Protein AF-A0A165JKE5-F1 (afdb_monomer_lite)

Radius of gyration: 32.52 Å; chains: 1; bounding box: 84×107×62 Å

Sequence (233 aa):
MGHSPTSSASNPGAAAPYAAYNPHSRPSSHRPTKPIAVLPPLVLTPEQELAALVAHLASVLDTNSLPAEIDPTVPIDPDYLLGFDTRGPDRETVDAKLTDMVTETWISNPVVVFTKEGPRSREVVSILSTYGLTPAPLEIPLDDTRPDARLLRKALARLTASSTPTSGSAEEVSLPLLLLAGQPIHRTVSHLHQNGELRGDEETRQRGGHAVSASVPQAARSLRGPAADEGVC

Foldseek 3Di:
DDDDDDDDDDDDDDDDDDDDDDPPPPPPPPPPPDPQPFDPFDDDDLLLLLLLQLLQCVVDVPPRADPPPADLVDRGRCVSRDPDDRRDSDNVVNVVVSVVSLVVSCVQAQKEKEAEPDPLRVVLLVLQVVVVDVVRHHYRYLYPVRPRSLSVQQNCLVSQVVPEPDDPDSRGDDPGWMHGSSHTDHDRSVVCVVVVVVVVVVVVVVVPPDDDDDDDDDDDDDDDDDDDDDDDD

Structure (mmCIF, N/CA/C/O backbone):
data_AF-A0A165JKE5-F1
#
_entry.id   AF-A0A165JKE5-F1
#
loop_
_atom_site.group_PDB
_atom_site.id
_atom_site.type_symbol
_atom_site.label_atom_id
_atom_site.label_alt_id
_atom_site.label_comp_id
_atom_site.label_asym_id
_atom_site.label_entity_id
_atom_site.label_seq_id
_atom_site.pdbx_PDB_ins_code
_atom_site.Cartn_x
_atom_site.Cartn_y
_atom_site.Cartn_z
_atom_site.occupancy
_atom_site.B_iso_or_equiv
_atom_site.auth_seq_id
_atom_site.auth_comp_id
_atom_site.auth_asym_id
_atom_site.auth_atom_id
_atom_site.pdbx_PDB_model_num
ATOM 1 N N . MET A 1 1 ? 38.580 -49.195 24.046 1.00 49.34 1 MET A N 1
ATOM 2 C CA . MET A 1 1 ? 39.595 -50.186 23.629 1.00 49.34 1 MET A CA 1
ATOM 3 C C . MET A 1 1 ? 39.055 -50.903 22.406 1.00 49.34 1 MET A C 1
ATOM 5 O O . MET A 1 1 ? 37.984 -51.482 22.501 1.00 49.34 1 MET A O 1
ATOM 9 N N . GLY A 1 2 ? 39.726 -50.787 21.265 1.00 45.91 2 GLY A N 1
ATOM 10 C CA . GLY A 1 2 ? 39.324 -51.409 20.002 1.00 45.91 2 GLY A CA 1
ATOM 11 C C . GLY A 1 2 ? 40.232 -50.891 18.891 1.00 45.91 2 GLY A C 1
ATOM 12 O O . GLY A 1 2 ? 40.366 -49.685 18.737 1.00 45.91 2 GLY A O 1
ATOM 13 N N . HIS A 1 3 ? 40.945 -51.797 18.239 1.00 46.34 3 HIS A N 1
ATOM 14 C CA . HIS A 1 3 ? 42.210 -51.575 17.542 1.00 46.34 3 HIS A CA 1
ATOM 15 C C . HIS A 1 3 ? 42.045 -51.096 16.085 1.00 46.34 3 HIS A C 1
ATOM 17 O O . HIS A 1 3 ? 41.084 -51.470 15.419 1.00 46.34 3 HIS A O 1
ATOM 23 N N . SER A 1 4 ? 43.027 -50.339 15.578 1.00 51.94 4 SER A N 1
ATOM 24 C CA . SER A 1 4 ? 43.325 -50.184 14.137 1.00 51.94 4 SER A CA 1
ATOM 25 C C . SER A 1 4 ? 43.811 -51.525 13.536 1.00 51.94 4 SER A C 1
ATOM 27 O O . SER A 1 4 ? 44.265 -52.377 14.306 1.00 51.94 4 SER A O 1
ATOM 29 N N . PRO A 1 5 ? 43.797 -51.733 12.198 1.00 60.38 5 PRO A N 1
ATOM 30 C CA . PRO A 1 5 ? 44.924 -51.264 11.382 1.00 60.38 5 PRO A CA 1
ATOM 31 C C . PRO A 1 5 ? 44.614 -50.851 9.923 1.00 60.38 5 PRO A C 1
ATOM 33 O O . PRO A 1 5 ? 43.538 -51.029 9.366 1.00 60.38 5 PRO A O 1
ATOM 36 N N . THR A 1 6 ? 45.668 -50.274 9.355 1.00 59.19 6 THR A N 1
ATOM 37 C CA . THR A 1 6 ? 45.981 -49.781 8.009 1.00 59.19 6 THR A CA 1
ATOM 38 C C . THR A 1 6 ? 45.634 -50.684 6.821 1.00 59.19 6 THR A C 1
ATOM 40 O O . THR A 1 6 ? 45.766 -51.903 6.909 1.00 59.19 6 THR A O 1
ATOM 43 N N . SER A 1 7 ? 45.420 -50.079 5.646 1.00 53.66 7 SER A N 1
ATOM 44 C CA . SER A 1 7 ? 45.879 -50.651 4.368 1.00 53.66 7 SER A CA 1
ATOM 45 C C . SER A 1 7 ? 46.186 -49.562 3.338 1.00 53.66 7 SER A C 1
ATOM 47 O O . SER A 1 7 ? 45.297 -48.908 2.800 1.00 53.66 7 SER A O 1
ATOM 49 N N . SER A 1 8 ? 47.484 -49.394 3.093 1.00 50.16 8 SER A N 1
ATOM 50 C CA . SER A 1 8 ? 48.071 -48.760 1.916 1.00 50.16 8 SER A CA 1
ATOM 51 C C . SER A 1 8 ? 47.923 -49.683 0.707 1.00 50.16 8 SER A C 1
ATOM 53 O O . SER A 1 8 ? 48.225 -50.869 0.812 1.00 50.16 8 SER A O 1
ATOM 55 N N . ALA A 1 9 ? 47.566 -49.139 -0.454 1.00 51.38 9 ALA A N 1
ATOM 56 C CA . ALA A 1 9 ? 47.812 -49.792 -1.737 1.00 51.38 9 ALA A CA 1
ATOM 57 C C . ALA A 1 9 ? 48.208 -48.740 -2.779 1.00 51.38 9 ALA A C 1
ATOM 59 O O . ALA A 1 9 ? 47.388 -48.079 -3.408 1.00 51.38 9 ALA A O 1
ATOM 60 N N . SER A 1 10 ? 49.519 -48.581 -2.897 1.00 46.47 10 SER A N 1
ATOM 61 C CA . SER A 1 10 ? 50.248 -48.011 -4.021 1.00 46.47 10 SER A CA 1
ATOM 62 C C . SER A 1 10 ? 50.024 -48.840 -5.287 1.00 46.47 10 SER A C 1
ATOM 64 O O . SER A 1 10 ? 50.218 -50.054 -5.249 1.00 46.47 10 SER A O 1
ATOM 66 N N . ASN A 1 11 ? 49.713 -48.192 -6.411 1.00 59.03 11 ASN A N 1
ATOM 67 C CA . ASN A 1 11 ? 49.754 -48.822 -7.729 1.00 59.03 11 ASN A CA 1
ATOM 68 C C . ASN A 1 11 ? 50.662 -47.994 -8.658 1.00 59.03 11 ASN A C 1
ATOM 70 O O . ASN A 1 11 ? 50.317 -46.847 -8.956 1.00 59.03 11 ASN A O 1
ATOM 74 N N . PRO A 1 12 ? 51.832 -48.508 -9.079 1.00 56.69 12 PRO A N 1
ATOM 75 C CA . PRO A 1 12 ? 52.680 -47.855 -10.061 1.00 56.69 12 PRO A CA 1
ATOM 76 C C . PRO A 1 12 ? 52.476 -48.448 -11.462 1.00 56.69 12 PRO A C 1
ATOM 78 O O . PRO A 1 12 ? 52.399 -49.659 -11.638 1.00 56.69 12 PRO A O 1
ATOM 81 N N . GLY A 1 13 ? 52.524 -47.571 -12.464 1.00 45.84 13 GLY A N 1
ATOM 82 C CA . GLY A 1 13 ? 53.098 -47.896 -13.769 1.00 45.84 13 GLY A CA 1
ATOM 83 C C . GLY A 1 13 ? 52.165 -48.495 -14.819 1.00 45.84 13 GLY A C 1
ATOM 84 O O . GLY A 1 13 ? 52.005 -49.705 -14.908 1.00 45.84 13 GLY A O 1
ATOM 85 N N . ALA A 1 14 ? 51.719 -47.648 -15.745 1.00 47.41 14 ALA A N 1
ATOM 86 C CA . ALA A 1 14 ? 51.674 -48.015 -17.158 1.00 47.41 14 ALA A CA 1
ATOM 87 C C . ALA A 1 14 ? 51.811 -46.748 -18.008 1.00 47.41 14 ALA A C 1
ATOM 89 O O . ALA A 1 14 ? 50.872 -45.975 -18.183 1.00 47.41 14 ALA A O 1
ATOM 90 N N . ALA A 1 15 ? 53.028 -46.533 -18.498 1.00 52.84 15 ALA A N 1
ATOM 91 C CA . ALA A 1 15 ? 53.310 -45.621 -19.587 1.00 52.84 15 ALA A CA 1
ATOM 92 C C . ALA A 1 15 ? 52.729 -46.194 -20.887 1.00 52.84 15 ALA A C 1
ATOM 94 O O . ALA A 1 15 ? 52.945 -47.365 -21.198 1.00 52.84 15 ALA A O 1
ATOM 95 N N . ALA A 1 16 ? 52.058 -45.353 -21.669 1.00 54.38 16 ALA A N 1
ATOM 96 C CA . ALA A 1 16 ? 51.887 -45.561 -23.098 1.00 54.38 16 ALA A CA 1
ATOM 97 C C . ALA A 1 16 ? 51.854 -44.205 -23.829 1.00 54.38 16 ALA A C 1
ATOM 99 O O . ALA A 1 16 ? 51.453 -43.201 -23.237 1.00 54.38 16 ALA A O 1
ATOM 100 N N . PRO A 1 17 ? 52.350 -44.159 -25.077 1.00 55.69 17 PRO A N 1
ATOM 101 C CA . PRO A 1 17 ? 53.043 -43.003 -25.636 1.00 55.69 17 PRO A CA 1
ATOM 102 C C . PRO A 1 17 ? 52.180 -42.202 -26.624 1.00 55.69 17 PRO A C 1
ATOM 104 O O . PRO A 1 17 ? 51.236 -42.726 -27.201 1.00 55.69 17 PRO A O 1
ATOM 107 N N . TYR A 1 18 ? 52.590 -40.954 -26.873 1.00 53.41 18 TYR A N 1
ATOM 108 C CA . TYR A 1 18 ? 52.321 -40.157 -28.080 1.00 53.41 18 TYR A CA 1
ATOM 109 C C . TYR A 1 18 ? 50.879 -40.153 -28.630 1.00 53.41 18 TYR A C 1
ATOM 111 O O . TYR A 1 18 ? 50.556 -40.852 -29.586 1.00 53.41 18 TYR A O 1
ATOM 119 N N . ALA A 1 19 ? 50.063 -39.216 -28.139 1.00 51.22 19 ALA A N 1
ATOM 120 C CA . ALA A 1 19 ? 48.925 -38.687 -28.889 1.00 51.22 19 ALA A CA 1
ATOM 121 C C . ALA A 1 19 ? 49.210 -37.229 -29.282 1.00 51.22 19 ALA A C 1
ATOM 123 O O . ALA A 1 19 ? 49.129 -36.314 -28.468 1.00 51.22 19 ALA A O 1
ATOM 124 N N . ALA A 1 20 ? 49.635 -37.089 -30.537 1.00 54.50 20 ALA A N 1
ATOM 125 C CA . ALA A 1 20 ? 49.511 -35.943 -31.431 1.00 54.50 20 ALA A CA 1
ATOM 126 C C . ALA A 1 20 ? 49.321 -34.551 -30.797 1.00 54.50 20 ALA A C 1
ATOM 128 O O . ALA A 1 20 ? 48.230 -34.149 -30.395 1.00 54.50 20 ALA A O 1
ATOM 129 N N . TYR A 1 21 ? 50.392 -33.761 -30.870 1.00 54.62 21 TYR A N 1
ATOM 130 C CA . TYR A 1 21 ? 50.311 -32.307 -30.937 1.00 54.62 21 TYR A CA 1
ATOM 131 C C . TYR A 1 21 ? 49.330 -31.941 -32.062 1.00 54.62 21 TYR A C 1
ATOM 133 O O . TYR A 1 21 ? 49.563 -32.300 -33.215 1.00 54.62 21 TYR A O 1
ATOM 141 N N . ASN A 1 22 ? 48.217 -31.292 -31.723 1.00 59.16 22 ASN A N 1
ATOM 142 C CA . ASN A 1 22 ? 47.190 -30.875 -32.673 1.00 59.16 22 ASN A CA 1
ATOM 143 C C . ASN A 1 22 ? 47.387 -29.364 -32.935 1.00 59.16 22 ASN A C 1
ATOM 145 O O . ASN A 1 22 ? 46.874 -28.552 -32.165 1.00 59.16 22 ASN A O 1
ATOM 149 N N . PRO A 1 23 ? 48.152 -28.931 -33.961 1.00 56.22 23 PRO A N 1
ATOM 150 C CA . PRO A 1 23 ? 48.500 -27.520 -34.184 1.00 56.22 23 PRO A CA 1
ATOM 151 C C . PRO A 1 23 ? 47.364 -26.720 -34.849 1.00 56.22 23 PRO A C 1
ATOM 153 O O . PRO A 1 23 ? 47.595 -25.773 -35.600 1.00 56.22 23 PRO A O 1
ATOM 156 N N . HIS A 1 24 ? 46.113 -27.087 -34.584 1.00 53.84 24 HIS A N 1
ATOM 157 C CA . HIS A 1 24 ? 44.927 -26.424 -35.119 1.00 53.84 24 HIS A CA 1
ATOM 158 C C . HIS A 1 24 ? 44.057 -25.850 -34.000 1.00 53.84 24 HIS A C 1
ATOM 160 O O . HIS A 1 24 ? 42.832 -25.956 -34.027 1.00 53.84 24 HIS A O 1
ATOM 166 N N . SER A 1 25 ? 44.686 -25.172 -33.038 1.00 53.44 25 SER A N 1
ATOM 167 C CA . SER A 1 25 ? 44.013 -24.135 -32.256 1.00 53.44 25 SER A CA 1
ATOM 168 C C . SER A 1 25 ? 43.707 -22.975 -33.198 1.00 53.44 25 SER A C 1
ATOM 170 O O . SER A 1 25 ? 44.482 -22.029 -33.328 1.00 53.44 25 SER A O 1
ATOM 172 N N . ARG A 1 26 ? 42.592 -23.086 -33.929 1.00 59.94 26 ARG A N 1
ATOM 173 C CA . ARG A 1 26 ? 42.026 -21.959 -34.669 1.00 59.94 26 ARG A CA 1
ATOM 174 C C . ARG A 1 26 ? 41.852 -20.814 -33.667 1.00 59.94 26 ARG A C 1
ATOM 176 O O . ARG A 1 26 ? 41.258 -21.059 -32.613 1.00 59.94 26 ARG A O 1
ATOM 183 N N . PRO A 1 27 ? 42.359 -19.601 -33.947 1.00 57.94 27 PRO A N 1
ATOM 184 C CA . PRO A 1 27 ? 42.084 -18.461 -33.093 1.00 57.94 27 PRO A CA 1
ATOM 185 C C . PRO A 1 27 ? 40.568 -18.339 -33.007 1.00 57.94 27 PRO A C 1
ATOM 187 O O . PRO A 1 27 ? 39.891 -18.229 -34.030 1.00 57.94 27 PRO A O 1
ATOM 190 N N . SER A 1 28 ? 40.048 -18.466 -31.788 1.00 60.56 28 SER A N 1
ATOM 191 C CA . SER A 1 28 ? 38.652 -18.211 -31.479 1.00 60.56 28 SER A CA 1
ATOM 192 C C . SER A 1 28 ? 38.337 -16.829 -32.035 1.00 60.56 28 SER A C 1
ATOM 194 O O . SER A 1 28 ? 38.803 -15.820 -31.506 1.00 60.56 28 SER A O 1
ATOM 196 N N . SER A 1 29 ? 37.637 -16.777 -33.172 1.00 62.84 29 SER A N 1
ATOM 197 C CA . SER A 1 29 ? 37.045 -15.542 -33.650 1.00 62.84 29 SER A CA 1
ATOM 198 C C . SER A 1 29 ? 36.115 -15.099 -32.539 1.00 62.84 29 SER A C 1
ATOM 200 O O . SER A 1 29 ? 35.036 -15.666 -32.371 1.00 62.84 29 SER A O 1
ATOM 202 N N . HIS A 1 30 ? 36.571 -14.122 -31.755 1.00 60.00 30 HIS A N 1
ATOM 203 C CA . HIS A 1 30 ? 35.746 -13.350 -30.851 1.00 60.00 30 HIS A CA 1
ATOM 204 C C . HIS A 1 30 ? 34.596 -12.806 -31.687 1.00 60.00 30 HIS A C 1
ATOM 206 O O . HIS A 1 30 ? 34.723 -11.794 -32.375 1.00 60.00 30 HIS A O 1
ATOM 212 N N . ARG A 1 31 ? 33.484 -13.546 -31.696 1.00 61.62 31 ARG A N 1
ATOM 213 C CA . ARG A 1 31 ? 32.216 -13.068 -32.215 1.00 61.62 31 ARG A CA 1
ATOM 214 C C . ARG A 1 31 ? 31.974 -11.776 -31.444 1.00 61.62 31 ARG A C 1
ATOM 216 O O . ARG A 1 31 ? 31.919 -11.861 -30.217 1.00 61.62 31 ARG A O 1
ATOM 223 N N . PRO A 1 32 ? 31.897 -10.608 -32.104 1.00 62.91 32 PRO A N 1
ATOM 224 C CA . PRO A 1 32 ? 31.583 -9.378 -31.404 1.00 62.91 32 PRO A CA 1
ATOM 225 C C . PRO A 1 32 ? 30.246 -9.615 -30.711 1.00 62.91 32 PRO A C 1
ATOM 227 O O . PRO A 1 32 ? 29.211 -9.780 -31.363 1.00 62.91 32 PRO A O 1
ATOM 230 N N . THR A 1 33 ? 30.291 -9.762 -29.387 1.00 62.78 33 THR A N 1
ATOM 231 C CA . THR A 1 33 ? 29.106 -9.819 -28.546 1.00 62.78 33 THR A CA 1
ATOM 232 C C . THR A 1 33 ? 28.431 -8.485 -28.760 1.00 62.78 33 THR A C 1
ATOM 234 O O . THR A 1 33 ? 28.950 -7.449 -28.345 1.00 62.78 33 THR A O 1
ATOM 237 N N . LYS A 1 34 ? 27.338 -8.514 -29.525 1.00 67.38 34 LYS A N 1
ATOM 238 C CA . LYS A 1 34 ? 26.510 -7.348 -29.800 1.00 67.38 34 LYS A CA 1
ATOM 239 C C . LYS A 1 34 ? 26.247 -6.685 -28.442 1.00 67.38 34 LYS A C 1
ATOM 241 O O . LYS A 1 34 ? 25.790 -7.402 -27.549 1.00 67.38 34 LYS A O 1
ATOM 246 N N . PRO A 1 35 ? 26.612 -5.406 -28.245 1.00 61.19 35 PRO A N 1
ATOM 247 C CA . PRO A 1 35 ? 26.399 -4.752 -26.964 1.00 61.19 35 PRO A CA 1
ATOM 248 C C . PRO A 1 35 ? 24.915 -4.878 -26.637 1.00 61.19 35 PRO A C 1
ATOM 250 O O . PRO A 1 35 ? 24.066 -4.491 -27.443 1.00 61.19 35 PRO A O 1
ATOM 253 N N . ILE A 1 36 ? 24.618 -5.528 -25.511 1.00 66.69 36 ILE A N 1
ATOM 254 C CA . ILE A 1 36 ? 23.257 -5.638 -25.001 1.00 66.69 36 ILE A CA 1
ATOM 255 C C . ILE A 1 36 ? 22.820 -4.198 -24.761 1.00 66.69 36 ILE A C 1
ATOM 257 O O . ILE A 1 36 ? 23.451 -3.485 -23.981 1.00 66.69 36 ILE A O 1
ATOM 261 N N . ALA A 1 37 ? 21.814 -3.746 -25.507 1.00 65.56 37 ALA A N 1
ATOM 262 C CA . ALA A 1 37 ? 21.235 -2.434 -25.293 1.00 65.56 37 ALA A CA 1
ATOM 263 C C . ALA A 1 37 ? 20.623 -2.447 -23.891 1.00 65.56 37 ALA A C 1
ATOM 265 O O . ALA A 1 37 ? 19.644 -3.148 -23.646 1.00 65.56 37 ALA A O 1
ATOM 266 N N . VAL A 1 38 ? 21.263 -1.747 -22.959 1.00 68.88 38 VAL A N 1
ATOM 267 C CA . VAL A 1 38 ? 20.760 -1.604 -21.596 1.00 68.88 38 VAL A CA 1
ATOM 268 C C . VAL A 1 38 ? 19.581 -0.645 -21.674 1.00 68.88 38 VAL A C 1
ATOM 270 O O . VAL A 1 38 ? 19.747 0.507 -22.080 1.00 68.88 38 VAL A O 1
ATOM 273 N N . LEU A 1 39 ? 18.383 -1.139 -21.367 1.00 73.88 39 LEU A N 1
ATOM 274 C CA . LEU A 1 39 ? 17.195 -0.298 -21.305 1.00 73.88 39 LEU A CA 1
ATOM 275 C C . LEU A 1 39 ? 17.327 0.716 -20.158 1.00 73.88 39 LEU A C 1
ATOM 277 O O . LEU A 1 39 ? 17.995 0.429 -19.159 1.00 73.88 39 LEU A O 1
ATOM 281 N N . PRO A 1 40 ? 16.698 1.897 -20.282 1.00 81.12 40 PRO A N 1
ATOM 282 C CA . PRO A 1 40 ? 16.591 2.830 -19.172 1.00 81.12 40 PRO A CA 1
ATOM 283 C C . PRO A 1 40 ? 15.960 2.158 -17.940 1.00 81.12 40 PRO A C 1
ATOM 285 O O . PRO A 1 40 ? 15.069 1.318 -18.107 1.00 81.12 40 PRO A O 1
ATOM 288 N N . PRO A 1 41 ? 16.373 2.537 -16.717 1.00 84.62 41 PRO A N 1
ATOM 289 C CA . PRO A 1 41 ? 15.748 2.049 -15.494 1.00 84.62 41 PRO A CA 1
ATOM 290 C C . PRO A 1 41 ? 14.237 2.300 -15.484 1.00 84.62 41 PRO A C 1
ATOM 292 O O . PRO A 1 41 ? 13.766 3.345 -15.941 1.00 84.62 41 PRO A O 1
ATOM 295 N N . LEU A 1 42 ? 13.476 1.346 -14.944 1.00 89.88 42 LEU A N 1
ATOM 296 C CA . LEU A 1 42 ? 12.048 1.520 -14.705 1.00 89.88 42 LEU A CA 1
ATOM 297 C C . LEU A 1 42 ? 11.838 2.614 -13.650 1.00 89.88 42 LEU A C 1
ATOM 299 O O . LEU A 1 42 ? 12.420 2.565 -12.574 1.00 89.88 42 LEU A O 1
ATOM 303 N N . VAL A 1 43 ? 10.988 3.590 -13.962 1.00 91.50 43 VAL A N 1
ATOM 304 C CA . VAL A 1 43 ? 10.560 4.631 -13.022 1.00 91.50 43 VAL A CA 1
ATOM 305 C C . VAL A 1 43 ? 9.068 4.451 -12.784 1.00 91.50 43 VAL A C 1
ATOM 307 O O . VAL A 1 43 ? 8.290 4.498 -13.736 1.00 91.50 43 VAL A O 1
ATOM 310 N N . LEU A 1 44 ? 8.681 4.219 -11.531 1.00 94.12 44 LEU A N 1
ATOM 311 C CA . LEU A 1 44 ? 7.280 4.073 -11.140 1.00 94.12 44 LEU A CA 1
ATOM 312 C C . LEU A 1 44 ? 6.651 5.446 -10.910 1.00 94.12 44 LEU A C 1
ATOM 314 O O . LEU A 1 44 ? 7.275 6.346 -10.344 1.00 94.12 44 LEU A O 1
ATOM 318 N N . THR A 1 45 ? 5.394 5.602 -11.320 1.00 94.75 45 THR A N 1
ATOM 319 C CA . THR A 1 45 ? 4.569 6.719 -10.844 1.00 94.75 45 THR A CA 1
ATOM 320 C C . THR A 1 45 ? 4.221 6.516 -9.362 1.00 94.75 45 THR A C 1
ATOM 322 O O . THR A 1 45 ? 4.237 5.378 -8.894 1.00 94.75 45 THR A O 1
ATOM 325 N N . PRO A 1 46 ? 3.847 7.567 -8.605 1.00 94.75 46 PRO A N 1
ATOM 326 C CA . PRO A 1 46 ? 3.441 7.405 -7.205 1.00 94.75 46 PRO A CA 1
ATOM 327 C C . PRO A 1 46 ? 2.302 6.392 -7.011 1.00 94.75 46 PRO A C 1
ATOM 329 O O . PRO A 1 46 ? 2.301 5.622 -6.059 1.00 94.75 46 PRO A O 1
ATOM 332 N N . GLU A 1 47 ? 1.351 6.342 -7.942 1.00 94.62 47 GLU A N 1
ATOM 333 C CA . GLU A 1 47 ? 0.238 5.387 -7.906 1.00 94.62 47 GLU A CA 1
ATOM 334 C C . GLU A 1 47 ? 0.713 3.944 -8.125 1.00 94.62 47 GLU A C 1
ATOM 336 O O . GLU A 1 47 ? 0.301 3.034 -7.405 1.00 94.62 47 GLU A O 1
ATOM 341 N N . GLN A 1 48 ? 1.615 3.737 -9.092 1.00 96.38 48 GLN A N 1
ATOM 342 C CA . GLN A 1 48 ? 2.222 2.431 -9.361 1.00 96.38 48 GLN A CA 1
ATOM 343 C C . GLN A 1 48 ? 3.100 1.974 -8.197 1.00 96.38 48 GLN A C 1
ATOM 345 O O . GLN A 1 48 ? 3.056 0.808 -7.817 1.00 96.38 48 GLN A O 1
ATOM 350 N N . GLU A 1 49 ? 3.875 2.890 -7.621 1.00 96.50 49 GLU A N 1
ATOM 351 C CA . GLU A 1 49 ? 4.719 2.632 -6.461 1.00 96.50 49 GLU A CA 1
ATOM 352 C C . GLU A 1 49 ? 3.875 2.271 -5.233 1.00 96.50 49 GLU A C 1
ATOM 354 O O . GLU A 1 49 ? 4.186 1.302 -4.547 1.00 96.50 49 GLU A O 1
ATOM 359 N N . LEU A 1 50 ? 2.767 2.980 -4.988 1.00 97.00 50 LEU A N 1
ATOM 360 C CA . LEU A 1 50 ? 1.842 2.671 -3.897 1.00 97.00 50 LEU A CA 1
ATOM 361 C C . LEU A 1 50 ? 1.193 1.295 -4.070 1.00 97.00 50 LEU A C 1
ATOM 363 O O . LEU A 1 50 ? 1.117 0.532 -3.110 1.00 97.00 50 LEU A O 1
ATOM 367 N N . ALA A 1 51 ? 0.752 0.963 -5.284 1.00 97.06 51 ALA A N 1
ATOM 368 C CA . ALA A 1 51 ? 0.208 -0.357 -5.579 1.00 97.06 51 ALA A CA 1
ATOM 369 C C . ALA A 1 51 ? 1.269 -1.451 -5.390 1.00 97.06 51 ALA A C 1
ATOM 371 O O . ALA A 1 51 ? 1.015 -2.434 -4.703 1.00 97.06 51 ALA A O 1
ATOM 372 N N . ALA A 1 52 ? 2.480 -1.258 -5.920 1.00 95.81 52 ALA A N 1
ATOM 373 C CA . ALA A 1 52 ? 3.584 -2.198 -5.744 1.00 95.81 52 ALA A CA 1
ATOM 374 C C . ALA A 1 52 ? 3.937 -2.391 -4.260 1.00 95.81 52 ALA A C 1
ATOM 376 O O . ALA A 1 52 ? 4.136 -3.517 -3.810 1.00 95.81 52 ALA A O 1
ATOM 377 N N . LEU A 1 53 ? 3.946 -1.306 -3.479 1.00 95.44 53 LEU A N 1
ATOM 378 C CA . LEU A 1 53 ? 4.166 -1.348 -2.038 1.00 95.44 53 LEU A CA 1
ATOM 379 C C . LEU A 1 53 ? 3.068 -2.143 -1.323 1.00 95.44 53 LEU A C 1
ATOM 381 O O . LEU A 1 53 ? 3.376 -3.013 -0.516 1.00 95.44 53 LEU A O 1
ATOM 385 N N . VAL A 1 54 ? 1.794 -1.895 -1.630 1.00 95.81 54 VAL A N 1
ATOM 386 C CA . VAL A 1 54 ? 0.678 -2.657 -1.050 1.00 95.81 54 VAL A CA 1
ATOM 387 C C . VAL A 1 54 ? 0.756 -4.131 -1.441 1.00 95.81 54 VAL A C 1
ATOM 389 O O . VAL A 1 54 ? 0.602 -4.981 -0.571 1.00 95.81 54 VAL A O 1
ATOM 392 N N . ALA A 1 55 ? 1.048 -4.450 -2.702 1.00 94.56 55 ALA A N 1
ATOM 393 C CA . ALA A 1 55 ? 1.218 -5.826 -3.166 1.00 94.56 55 ALA A CA 1
ATOM 394 C C . ALA A 1 55 ? 2.345 -6.545 -2.412 1.00 94.56 55 ALA A C 1
ATOM 396 O O . ALA A 1 55 ? 2.173 -7.672 -1.944 1.00 94.56 55 ALA A O 1
ATOM 397 N N . HIS A 1 56 ? 3.483 -5.866 -2.249 1.00 93.31 56 HIS A N 1
ATOM 398 C CA . HIS A 1 56 ? 4.626 -6.363 -1.494 1.00 93.31 56 HIS A CA 1
ATOM 399 C C . HIS A 1 56 ? 4.244 -6.662 -0.038 1.00 93.31 56 HIS A C 1
ATOM 401 O O . HIS A 1 56 ? 4.518 -7.750 0.468 1.00 93.31 56 HIS A O 1
ATOM 407 N N . LEU A 1 57 ? 3.551 -5.730 0.621 1.00 93.00 57 LEU A N 1
ATOM 408 C CA . LEU A 1 57 ? 3.103 -5.881 2.006 1.00 93.00 57 LEU A CA 1
ATOM 409 C C . LEU A 1 57 ? 2.021 -6.959 2.167 1.00 93.00 57 LEU A C 1
ATOM 411 O O . LEU A 1 57 ? 2.024 -7.673 3.166 1.00 93.00 57 LEU A O 1
ATOM 415 N N . ALA A 1 58 ? 1.128 -7.106 1.186 1.00 91.06 58 ALA A N 1
ATOM 416 C CA . ALA A 1 58 ? 0.043 -8.085 1.197 1.00 91.06 58 ALA A CA 1
ATOM 417 C C . ALA A 1 58 ? 0.526 -9.525 0.961 1.00 91.06 58 ALA A C 1
ATOM 419 O O . ALA A 1 58 ? -0.095 -10.463 1.454 1.00 91.06 58 ALA A O 1
ATOM 420 N N . SER A 1 59 ? 1.624 -9.710 0.217 1.00 86.12 59 SER A N 1
ATOM 421 C CA . SER A 1 59 ? 2.128 -11.035 -0.170 1.00 86.12 59 SER A CA 1
ATOM 422 C C . SER A 1 59 ? 2.494 -11.910 1.040 1.00 86.12 59 SER A C 1
ATOM 424 O O . SER A 1 59 ? 2.133 -13.084 1.060 1.00 86.12 59 SER A O 1
ATOM 426 N N . VAL A 1 60 ? 3.133 -11.347 2.078 1.00 62.34 60 VAL A N 1
ATOM 427 C CA . VAL A 1 60 ? 3.361 -11.987 3.391 1.00 62.34 60 VAL A CA 1
ATOM 428 C C . VAL A 1 60 ? 3.575 -10.890 4.450 1.00 62.34 60 VAL A C 1
ATOM 430 O O . VAL A 1 60 ? 4.681 -10.366 4.594 1.00 62.34 60 VAL A O 1
ATOM 433 N N . LEU A 1 61 ? 2.523 -10.542 5.201 1.00 62.06 61 LEU A N 1
ATOM 434 C CA . LEU A 1 61 ? 2.514 -9.438 6.182 1.00 62.06 61 LEU A CA 1
ATOM 435 C C . LEU A 1 61 ? 3.633 -9.511 7.247 1.00 62.06 61 LEU A C 1
ATOM 437 O O . LEU A 1 61 ? 4.078 -8.461 7.712 1.00 62.06 61 LEU A O 1
ATOM 441 N N . ASP A 1 62 ? 4.125 -10.711 7.581 1.00 56.75 62 ASP A N 1
ATOM 442 C CA . ASP A 1 62 ? 5.028 -10.934 8.725 1.00 56.75 62 ASP A CA 1
ATOM 443 C C . ASP A 1 62 ? 6.530 -10.986 8.376 1.00 56.75 62 ASP A C 1
ATOM 445 O O . ASP A 1 62 ? 7.369 -10.926 9.275 1.00 56.75 62 ASP A O 1
ATOM 449 N N . THR A 1 63 ? 6.905 -11.099 7.095 1.00 66.56 63 THR A N 1
ATOM 450 C CA . THR A 1 63 ? 8.325 -11.205 6.680 1.00 66.56 63 THR A CA 1
ATOM 451 C C . THR A 1 63 ? 8.772 -10.141 5.686 1.00 66.56 63 THR A C 1
ATOM 453 O O . THR A 1 63 ? 9.972 -9.984 5.463 1.00 66.56 63 THR A O 1
ATOM 456 N N . ASN A 1 64 ? 7.835 -9.405 5.087 1.00 73.81 64 ASN A N 1
ATOM 457 C CA . ASN A 1 64 ? 8.132 -8.438 4.036 1.00 73.81 64 ASN A CA 1
ATOM 458 C C . ASN A 1 64 ? 8.401 -7.060 4.642 1.00 73.81 64 ASN A C 1
ATOM 460 O O . ASN A 1 64 ? 7.571 -6.152 4.560 1.00 73.81 64 ASN A O 1
ATOM 464 N N . SER A 1 65 ? 9.555 -6.938 5.300 1.00 84.12 65 SER A N 1
ATOM 465 C CA . SER A 1 65 ? 10.099 -5.653 5.733 1.00 84.12 65 SER A CA 1
ATOM 466 C C . SER A 1 65 ? 11.048 -5.094 4.685 1.00 84.12 65 SER A C 1
ATOM 468 O O . SER A 1 65 ? 11.906 -5.804 4.159 1.00 84.12 65 SER A O 1
ATOM 470 N N . LEU A 1 66 ? 10.926 -3.795 4.424 1.00 87.00 66 LEU A N 1
ATOM 471 C CA . LEU A 1 66 ? 11.868 -3.095 3.562 1.00 87.00 66 LEU A CA 1
ATOM 472 C C . LEU A 1 66 ? 13.262 -3.023 4.219 1.00 87.00 66 LEU A C 1
ATOM 474 O O . LEU A 1 66 ? 13.352 -2.797 5.431 1.00 87.00 66 LEU A O 1
ATOM 478 N N . PRO A 1 67 ? 14.351 -3.187 3.442 1.00 87.81 67 PRO A N 1
ATOM 479 C CA . PRO A 1 67 ? 15.710 -2.936 3.911 1.00 87.81 67 PRO A CA 1
ATOM 480 C C . PRO A 1 67 ? 15.849 -1.555 4.561 1.00 87.81 67 PRO A C 1
ATOM 482 O O . PRO A 1 67 ? 15.322 -0.560 4.058 1.00 87.81 67 PRO A O 1
ATOM 485 N N . ALA A 1 68 ? 16.579 -1.485 5.675 1.00 85.12 68 ALA A N 1
ATOM 486 C CA . ALA A 1 68 ? 16.732 -0.256 6.454 1.00 85.12 68 ALA A CA 1
ATOM 487 C C . ALA A 1 68 ? 17.533 0.832 5.712 1.00 85.12 68 ALA A C 1
ATOM 489 O O . ALA A 1 68 ? 17.490 2.001 6.091 1.00 85.12 68 ALA A O 1
ATOM 490 N N . GLU A 1 69 ? 18.265 0.446 4.668 1.00 88.88 69 GLU A N 1
ATOM 491 C CA . GLU A 1 69 ? 19.108 1.308 3.843 1.00 88.88 69 GLU A CA 1
ATOM 492 C C . GLU A 1 69 ? 18.326 2.091 2.778 1.00 88.88 69 GLU A C 1
ATOM 494 O O . GLU A 1 69 ? 18.890 2.985 2.146 1.00 88.88 69 GLU A O 1
ATOM 499 N N . ILE A 1 70 ? 17.048 1.766 2.553 1.00 91.38 70 ILE A N 1
ATOM 500 C CA . ILE A 1 70 ? 16.219 2.458 1.563 1.00 91.38 70 ILE A CA 1
ATOM 501 C C . ILE A 1 70 ? 15.871 3.865 2.071 1.00 91.38 70 ILE A C 1
ATOM 503 O O . ILE A 1 70 ? 15.356 4.044 3.175 1.00 91.38 70 ILE A O 1
ATOM 507 N N . ASP A 1 71 ? 16.111 4.870 1.230 1.00 90.31 71 ASP A N 1
ATOM 508 C CA . ASP A 1 71 ? 15.709 6.252 1.486 1.00 90.31 71 ASP A CA 1
ATOM 509 C C . ASP A 1 71 ? 14.242 6.472 1.056 1.00 90.31 71 ASP A C 1
ATOM 511 O O . ASP A 1 71 ? 13.943 6.422 -0.137 1.00 90.31 71 ASP A O 1
ATOM 515 N N . PRO A 1 72 ? 13.303 6.740 1.987 1.00 87.81 72 PRO A N 1
ATOM 516 C CA . PRO A 1 72 ? 11.891 6.928 1.653 1.00 87.81 72 PRO A CA 1
ATOM 517 C C . PRO A 1 72 ? 11.578 8.287 1.005 1.00 87.81 72 PRO A C 1
ATOM 519 O O . PRO A 1 72 ? 10.443 8.505 0.565 1.00 87.81 72 PRO A O 1
ATOM 522 N N . THR A 1 73 ? 12.538 9.221 0.972 1.00 88.19 73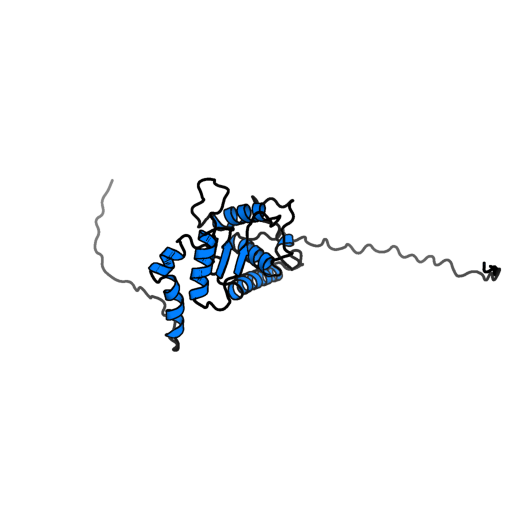 THR A N 1
ATOM 523 C CA . THR A 1 73 ? 12.354 10.548 0.360 1.00 88.19 73 THR A CA 1
ATOM 524 C C . THR A 1 73 ? 12.409 10.507 -1.166 1.00 88.19 73 THR A C 1
ATOM 526 O O . THR A 1 73 ? 11.896 11.411 -1.829 1.00 88.19 73 THR A O 1
ATOM 529 N N . VAL A 1 74 ? 12.954 9.427 -1.726 1.00 91.88 74 VAL A N 1
ATOM 530 C CA . VAL A 1 74 ? 12.988 9.144 -3.161 1.00 91.88 74 VAL A CA 1
ATOM 531 C C . VAL A 1 74 ? 12.056 7.973 -3.501 1.00 91.88 74 VAL A C 1
ATOM 533 O O . VAL A 1 74 ? 11.662 7.224 -2.599 1.00 91.88 74 VAL A O 1
ATOM 536 N N . PRO A 1 75 ? 11.649 7.815 -4.776 1.00 92.75 75 PRO A N 1
ATOM 537 C CA . PRO A 1 75 ? 10.958 6.610 -5.223 1.00 92.75 75 PRO A CA 1
ATOM 538 C C . PRO A 1 75 ? 11.770 5.362 -4.879 1.00 92.75 75 PRO A C 1
ATOM 540 O O . PRO A 1 75 ? 12.976 5.315 -5.133 1.00 92.75 75 PRO A O 1
ATOM 543 N N . ILE A 1 76 ? 11.111 4.368 -4.288 1.00 92.75 76 ILE A N 1
ATOM 544 C CA . ILE A 1 76 ? 11.738 3.095 -3.944 1.00 92.75 76 ILE A CA 1
ATOM 545 C C . ILE A 1 76 ? 12.118 2.381 -5.245 1.00 92.75 76 ILE A C 1
ATOM 547 O O . ILE A 1 76 ? 11.347 2.379 -6.208 1.00 92.75 76 ILE A O 1
ATOM 551 N N . ASP A 1 77 ? 13.312 1.780 -5.274 1.00 91.81 77 ASP A N 1
ATOM 552 C CA . ASP A 1 77 ? 13.770 1.015 -6.435 1.00 91.81 77 ASP A CA 1
ATOM 553 C C . ASP A 1 77 ? 12.743 -0.091 -6.759 1.00 91.81 77 ASP A C 1
ATOM 555 O O . ASP A 1 77 ? 12.391 -0.876 -5.866 1.00 91.81 77 ASP A O 1
ATOM 559 N N . PRO A 1 78 ? 12.242 -0.167 -8.006 1.00 92.31 78 PRO A N 1
ATOM 560 C CA . PRO A 1 78 ? 11.271 -1.179 -8.400 1.00 92.31 78 PRO A CA 1
ATOM 561 C C . PRO A 1 78 ? 11.752 -2.608 -8.136 1.00 92.31 78 PRO A C 1
ATOM 563 O O . PRO A 1 78 ? 10.917 -3.465 -7.868 1.00 92.31 78 PRO A O 1
ATOM 566 N N . ASP A 1 79 ? 13.065 -2.862 -8.141 1.00 89.19 79 ASP A N 1
ATOM 567 C CA . ASP A 1 79 ? 13.639 -4.183 -7.858 1.00 89.19 79 ASP A CA 1
ATOM 568 C C . ASP A 1 79 ? 13.367 -4.650 -6.404 1.00 89.19 79 ASP A C 1
ATOM 570 O O . ASP A 1 79 ? 13.413 -5.849 -6.133 1.00 89.19 79 ASP A O 1
ATOM 574 N N . TYR A 1 80 ? 13.052 -3.740 -5.466 1.00 89.12 80 TYR A N 1
ATOM 575 C CA . TYR A 1 80 ? 12.644 -4.102 -4.096 1.00 89.12 80 TYR A CA 1
ATOM 576 C C . TYR A 1 80 ? 11.147 -4.386 -3.956 1.00 89.12 80 TYR A C 1
ATOM 578 O O . TYR A 1 80 ? 10.746 -5.170 -3.095 1.00 89.12 80 TYR A O 1
ATOM 586 N N . LEU A 1 81 ? 10.313 -3.719 -4.757 1.00 91.19 81 LEU A N 1
ATOM 587 C CA . LEU A 1 81 ? 8.855 -3.816 -4.643 1.00 91.19 81 LEU A CA 1
ATOM 588 C C . LEU A 1 81 ? 8.277 -4.892 -5.561 1.00 91.19 81 LEU A C 1
ATOM 590 O O . LEU A 1 81 ? 7.345 -5.602 -5.184 1.00 91.19 81 LEU A O 1
ATOM 594 N N . LEU A 1 82 ? 8.816 -5.001 -6.772 1.00 91.12 82 LEU A N 1
ATOM 595 C CA . LEU A 1 82 ? 8.298 -5.871 -7.812 1.00 91.12 82 LEU A CA 1
ATOM 596 C C . LEU A 1 82 ? 8.862 -7.284 -7.655 1.00 91.12 82 LEU A C 1
ATOM 598 O O . LEU A 1 82 ? 10.062 -7.496 -7.528 1.00 91.12 82 LEU A O 1
ATOM 602 N N . GLY A 1 83 ? 7.984 -8.283 -7.739 1.00 84.44 83 GLY A N 1
ATOM 603 C CA . GLY A 1 83 ? 8.369 -9.699 -7.730 1.00 84.44 83 GLY A CA 1
ATOM 604 C C . GLY A 1 83 ? 8.885 -10.227 -9.075 1.00 84.44 83 GLY A C 1
ATOM 605 O O . GLY A 1 83 ? 8.987 -11.441 -9.250 1.00 84.44 83 GLY A O 1
ATOM 606 N N . PHE A 1 84 ? 9.146 -9.357 -10.055 1.00 88.44 84 PHE A N 1
ATOM 607 C CA . PHE A 1 84 ? 9.576 -9.739 -11.399 1.00 88.44 84 PHE A CA 1
ATOM 608 C C . PHE A 1 84 ? 10.737 -8.877 -11.898 1.00 88.44 84 PHE A C 1
ATOM 610 O O . PHE A 1 84 ? 10.897 -7.731 -11.495 1.00 88.44 84 PHE A O 1
ATOM 617 N N . ASP A 1 85 ? 11.525 -9.441 -12.815 1.00 85.44 85 ASP A N 1
ATOM 618 C CA . ASP A 1 85 ? 12.696 -8.774 -13.387 1.00 85.44 85 ASP A CA 1
ATOM 619 C C . ASP A 1 85 ? 12.299 -7.563 -14.248 1.00 85.44 85 ASP A C 1
ATOM 621 O O . ASP A 1 85 ? 11.582 -7.692 -15.248 1.00 85.44 85 ASP A O 1
ATOM 625 N N . THR A 1 86 ? 12.792 -6.389 -13.856 1.00 87.06 86 THR A N 1
ATOM 626 C CA . THR A 1 86 ? 12.568 -5.097 -14.518 1.00 87.06 86 THR A CA 1
ATOM 627 C C . THR A 1 86 ? 13.560 -4.833 -15.655 1.00 87.06 86 THR A C 1
ATOM 629 O O . THR A 1 86 ? 13.364 -3.908 -16.444 1.00 87.06 86 THR A O 1
ATOM 632 N N . ARG A 1 87 ? 14.607 -5.663 -15.778 1.00 83.00 87 ARG A N 1
ATOM 633 C CA . ARG A 1 87 ? 15.724 -5.524 -16.732 1.00 83.00 87 ARG A CA 1
ATOM 634 C C . ARG A 1 87 ? 15.561 -6.393 -17.977 1.00 83.00 87 ARG A C 1
ATOM 636 O O . ARG A 1 87 ? 16.511 -6.567 -18.745 1.00 83.00 87 ARG A O 1
ATOM 643 N N . GLY A 1 88 ? 14.368 -6.954 -18.172 1.00 74.44 88 GLY A N 1
ATOM 644 C CA . GLY A 1 88 ? 14.033 -7.769 -19.333 1.00 74.44 88 GLY A CA 1
ATOM 645 C C . GLY A 1 88 ? 14.276 -7.027 -20.655 1.00 74.44 88 GLY A C 1
ATOM 646 O O . GLY A 1 88 ? 14.257 -5.802 -20.691 1.00 74.44 88 GLY A O 1
ATOM 647 N N . PRO A 1 89 ? 14.491 -7.748 -21.768 1.00 72.50 89 PRO A N 1
ATOM 648 C CA . PRO A 1 89 ? 14.889 -7.153 -23.046 1.00 72.50 89 PRO A CA 1
ATOM 649 C C . PRO A 1 89 ? 13.801 -6.300 -23.716 1.00 72.50 89 PRO A C 1
ATOM 651 O O . PRO A 1 89 ? 14.095 -5.626 -24.701 1.00 72.50 89 PRO A O 1
ATOM 654 N N . ASP A 1 90 ? 12.564 -6.349 -23.216 1.00 83.31 90 ASP A N 1
ATOM 655 C CA . ASP A 1 90 ? 11.411 -5.670 -23.794 1.00 83.31 90 ASP A CA 1
ATOM 656 C C . ASP A 1 90 ? 10.660 -4.838 -22.746 1.00 83.31 90 ASP A C 1
ATOM 658 O O . ASP A 1 90 ? 10.133 -5.364 -21.762 1.00 83.31 90 ASP A O 1
ATOM 662 N N . ARG A 1 91 ? 10.608 -3.525 -22.990 1.00 86.50 91 ARG A N 1
ATOM 663 C CA . ARG A 1 91 ? 9.951 -2.544 -22.125 1.00 86.50 91 ARG A CA 1
ATOM 664 C C . ARG A 1 91 ? 8.432 -2.698 -22.133 1.00 86.50 91 ARG A C 1
ATOM 666 O O . ARG A 1 91 ? 7.812 -2.542 -21.086 1.00 86.50 91 ARG A O 1
ATOM 673 N N . GLU A 1 92 ? 7.854 -3.048 -23.278 1.00 87.50 92 GLU A N 1
ATOM 674 C CA . GLU A 1 92 ? 6.405 -3.201 -23.436 1.00 87.50 92 GLU A CA 1
ATOM 675 C C . GLU A 1 92 ? 5.880 -4.332 -22.544 1.00 87.50 92 GLU A C 1
ATOM 677 O O . GLU A 1 92 ? 4.910 -4.158 -21.805 1.00 87.50 92 GLU A O 1
ATOM 682 N N . THR A 1 93 ? 6.599 -5.457 -22.508 1.00 89.31 93 THR A N 1
ATOM 683 C CA . THR A 1 93 ? 6.293 -6.572 -21.604 1.00 89.31 93 THR A CA 1
ATOM 684 C C . THR A 1 93 ? 6.360 -6.171 -20.121 1.00 89.31 93 THR A C 1
ATOM 686 O O . THR A 1 93 ? 5.538 -6.626 -19.324 1.00 89.31 93 THR A O 1
ATOM 689 N N . VAL A 1 94 ? 7.329 -5.339 -19.722 1.00 90.69 94 VAL A N 1
ATOM 690 C CA . VAL A 1 94 ? 7.463 -4.863 -18.330 1.00 90.69 94 VAL A CA 1
ATOM 691 C C . VAL A 1 94 ? 6.308 -3.933 -17.956 1.00 90.69 94 VAL A C 1
ATOM 693 O O . VAL A 1 94 ? 5.721 -4.098 -16.888 1.00 90.69 94 VAL A O 1
ATOM 696 N N . ASP A 1 95 ? 5.946 -3.001 -18.839 1.00 91.44 95 ASP A N 1
ATOM 697 C CA . ASP A 1 95 ? 4.846 -2.060 -18.607 1.00 91.44 95 ASP A CA 1
ATOM 698 C C . ASP A 1 95 ? 3.482 -2.775 -18.540 1.00 91.44 95 ASP A C 1
ATOM 700 O O . ASP A 1 95 ? 2.646 -2.442 -17.693 1.00 91.44 95 ASP A O 1
ATOM 704 N N . ALA A 1 96 ? 3.278 -3.811 -19.363 1.00 92.69 96 ALA A N 1
ATOM 705 C CA . ALA A 1 96 ? 2.091 -4.665 -19.298 1.00 92.69 96 ALA A CA 1
ATOM 706 C C . ALA A 1 96 ? 1.996 -5.397 -17.949 1.00 92.69 96 ALA A C 1
ATOM 708 O O . ALA A 1 96 ? 0.985 -5.287 -17.259 1.00 92.69 96 ALA A O 1
ATOM 709 N N . LYS A 1 97 ? 3.083 -6.049 -17.507 1.00 93.44 97 LYS A N 1
ATOM 710 C CA . LYS A 1 97 ? 3.139 -6.720 -16.195 1.00 93.44 97 LYS A CA 1
ATOM 711 C C . LYS A 1 97 ? 2.900 -5.767 -15.031 1.00 93.44 97 LYS A C 1
ATOM 713 O O . LYS A 1 97 ? 2.240 -6.137 -14.065 1.00 93.44 97 LYS A O 1
ATOM 718 N N . LEU A 1 98 ? 3.444 -4.553 -15.108 1.00 95.38 98 LEU A N 1
ATOM 719 C CA . LEU A 1 98 ? 3.224 -3.533 -14.091 1.00 95.38 98 LEU A CA 1
ATOM 720 C C . LEU A 1 98 ? 1.744 -3.139 -14.023 1.00 95.38 98 LEU A C 1
ATOM 722 O O . LEU A 1 98 ? 1.181 -3.074 -12.935 1.00 95.38 98 LEU A O 1
ATOM 726 N N . THR A 1 99 ? 1.106 -2.925 -15.174 1.00 96.25 99 THR A N 1
ATOM 727 C CA . THR A 1 99 ? -0.324 -2.587 -15.255 1.00 96.25 99 THR A CA 1
ATOM 728 C C . THR A 1 99 ? -1.200 -3.709 -14.698 1.00 96.25 99 THR A C 1
ATOM 730 O O . THR A 1 99 ? -2.112 -3.445 -13.907 1.00 96.25 99 THR A O 1
ATOM 733 N N . ASP A 1 100 ? -0.892 -4.958 -15.051 1.00 96.38 100 ASP A N 1
ATOM 734 C CA . ASP A 1 100 ? -1.589 -6.137 -14.539 1.00 96.38 100 ASP A CA 1
ATOM 735 C C . ASP A 1 100 ? -1.431 -6.247 -13.020 1.00 96.38 100 ASP A C 1
ATOM 737 O O . ASP A 1 100 ? -2.414 -6.429 -12.308 1.00 96.38 100 ASP A O 1
ATOM 741 N N . MET A 1 101 ? -0.215 -6.050 -12.502 1.00 96.50 101 MET A N 1
ATOM 742 C CA . MET A 1 101 ? 0.060 -6.068 -11.065 1.00 96.50 101 MET A CA 1
ATOM 743 C C . MET A 1 101 ? -0.704 -4.966 -10.319 1.00 96.50 101 MET A C 1
ATOM 745 O O . MET A 1 101 ? -1.297 -5.242 -9.278 1.00 96.50 101 MET A O 1
ATOM 749 N N . VAL A 1 102 ? -0.722 -3.728 -10.829 1.00 97.12 102 VAL A N 1
ATOM 750 C CA . VAL A 1 102 ? -1.491 -2.625 -10.219 1.00 97.12 102 VAL A CA 1
ATOM 751 C C . VAL A 1 102 ? -2.975 -2.983 -10.167 1.00 97.12 102 VAL A C 1
ATOM 753 O O . VAL A 1 102 ? -3.615 -2.833 -9.127 1.00 97.12 102 VAL A O 1
ATOM 756 N N . THR A 1 103 ? -3.510 -3.488 -11.277 1.00 97.38 103 THR A N 1
ATOM 757 C CA . THR A 1 103 ? -4.918 -3.882 -11.392 1.00 97.38 103 THR A CA 1
ATOM 758 C C . THR A 1 103 ? -5.255 -5.001 -10.411 1.00 97.38 103 THR A C 1
ATOM 760 O O . THR A 1 103 ? -6.198 -4.874 -9.631 1.00 97.38 103 THR A O 1
ATOM 763 N N . GLU A 1 104 ? -4.450 -6.061 -10.391 1.00 96.56 104 GLU A N 1
ATOM 764 C CA . GLU A 1 104 ? -4.625 -7.204 -9.497 1.00 96.56 104 GLU A CA 1
ATOM 765 C C . GLU A 1 104 ? -4.547 -6.788 -8.026 1.00 96.56 104 GLU A C 1
ATOM 767 O O . GLU A 1 104 ? -5.367 -7.212 -7.214 1.00 96.56 104 GLU A O 1
ATOM 772 N N . THR A 1 105 ? -3.621 -5.888 -7.683 1.00 96.50 105 THR A N 1
ATOM 773 C CA . THR A 1 105 ? -3.457 -5.396 -6.309 1.00 96.50 105 THR A CA 1
ATOM 774 C C . THR A 1 105 ? -4.741 -4.780 -5.775 1.00 96.50 105 THR A C 1
ATOM 776 O O . THR A 1 105 ? -5.148 -5.098 -4.658 1.00 96.50 105 THR A O 1
ATOM 779 N N . TRP A 1 106 ? -5.396 -3.930 -6.568 1.00 97.12 106 TRP A N 1
ATOM 780 C CA . TRP A 1 106 ? -6.611 -3.234 -6.144 1.00 97.12 106 TRP A CA 1
ATOM 781 C C . TRP A 1 106 ? -7.883 -4.069 -6.300 1.00 97.12 106 TRP A C 1
ATOM 783 O O . TRP A 1 106 ? -8.855 -3.810 -5.595 1.00 97.12 106 TRP A O 1
ATOM 793 N N . ILE A 1 107 ? -7.885 -5.089 -7.165 1.00 96.38 107 ILE A N 1
ATOM 794 C CA . ILE A 1 107 ? -8.953 -6.099 -7.201 1.00 96.38 107 ILE A CA 1
ATOM 795 C C . ILE A 1 107 ? -8.900 -6.967 -5.940 1.00 96.38 107 ILE A C 1
ATOM 797 O O . ILE A 1 107 ? -9.929 -7.184 -5.300 1.00 96.38 107 ILE A O 1
ATOM 801 N N . SER A 1 108 ? -7.705 -7.432 -5.574 1.00 95.94 108 SER A N 1
ATOM 802 C CA . SER A 1 108 ? -7.491 -8.295 -4.412 1.00 95.94 108 SER A CA 1
ATOM 803 C C . SER A 1 108 ? -7.573 -7.531 -3.083 1.00 95.94 108 SER A C 1
ATOM 805 O O . SER A 1 108 ? -8.039 -8.084 -2.090 1.00 95.94 108 SER A O 1
ATOM 807 N N . ASN A 1 109 ? -7.176 -6.254 -3.059 1.00 96.94 109 ASN A N 1
ATOM 808 C CA . ASN A 1 109 ? -7.152 -5.406 -1.861 1.00 96.94 109 ASN A CA 1
ATOM 809 C C . ASN A 1 109 ? -7.813 -4.037 -2.137 1.00 96.94 109 ASN A C 1
ATOM 811 O O . ASN A 1 109 ? -7.141 -3.003 -2.133 1.00 96.94 109 ASN A O 1
ATOM 815 N N . PRO A 1 110 ? -9.134 -3.992 -2.388 1.00 96.31 110 PRO A N 1
ATOM 816 C CA . PRO A 1 110 ? -9.850 -2.761 -2.718 1.00 96.31 110 PRO A CA 1
ATOM 817 C C . PRO A 1 110 ? -9.923 -1.788 -1.541 1.00 96.31 110 PRO A C 1
ATOM 819 O O . PRO A 1 110 ? -10.067 -0.586 -1.754 1.00 96.31 110 PRO A O 1
ATOM 822 N N . VAL A 1 111 ? -9.823 -2.296 -0.311 1.00 96.62 111 VAL A N 1
ATOM 823 C CA . VAL A 1 111 ? -9.817 -1.502 0.917 1.00 96.62 111 VAL A CA 1
ATOM 824 C C . VAL A 1 111 ? -8.561 -1.845 1.699 1.00 96.62 111 VAL A C 1
ATOM 826 O O . VAL A 1 111 ? -8.393 -2.986 2.122 1.00 96.62 111 VAL A O 1
ATOM 829 N N . VAL A 1 112 ? -7.692 -0.856 1.897 1.00 97.00 112 VAL A N 1
ATOM 830 C CA . VAL A 1 112 ? -6.444 -1.008 2.657 1.00 97.00 112 VAL A CA 1
ATOM 831 C C . VAL A 1 112 ? -6.426 0.011 3.783 1.00 97.00 112 VAL A C 1
ATOM 833 O O . VAL A 1 112 ? -6.730 1.183 3.566 1.00 97.00 112 VAL A O 1
ATOM 836 N N . VAL A 1 113 ? -6.061 -0.414 4.988 1.00 96.00 113 VAL A N 1
ATOM 837 C CA . VAL A 1 113 ? -5.960 0.465 6.153 1.00 96.00 113 VAL A CA 1
ATOM 838 C C . VAL A 1 113 ? -4.588 0.321 6.780 1.00 96.00 113 VAL A C 1
ATOM 840 O O . VAL A 1 113 ? -4.248 -0.734 7.307 1.00 96.00 113 VAL A O 1
ATOM 843 N N . PHE A 1 114 ? -3.824 1.408 6.786 1.00 95.62 114 PHE A N 1
ATOM 844 C CA . PHE A 1 114 ? -2.620 1.501 7.598 1.00 95.62 114 PHE A CA 1
ATOM 845 C C . PHE A 1 114 ? -3.001 1.973 8.995 1.00 95.62 114 PHE A C 1
ATOM 847 O O . PHE A 1 114 ? -3.570 3.057 9.163 1.00 95.62 114 PHE A O 1
ATOM 854 N N . THR A 1 115 ? -2.694 1.169 10.007 1.00 94.44 115 THR A N 1
ATOM 855 C CA . THR A 1 115 ? -3.082 1.433 11.394 1.00 94.44 115 THR A CA 1
ATOM 856 C C . THR A 1 115 ? -1.863 1.671 12.277 1.00 94.44 115 THR A C 1
ATOM 858 O O . THR A 1 115 ? -0.754 1.231 12.002 1.00 94.44 115 THR A O 1
ATOM 861 N N . LYS A 1 116 ? -2.065 2.404 13.371 1.00 92.88 116 LYS A N 1
ATOM 862 C CA . LYS A 1 116 ? -1.165 2.406 14.533 1.00 92.88 116 LYS A CA 1
ATOM 863 C C . LYS A 1 116 ? -1.978 1.987 15.744 1.00 92.88 116 LYS A C 1
ATOM 865 O O . LYS A 1 116 ? -3.156 2.346 15.820 1.00 92.88 116 LYS A O 1
ATOM 870 N N . GLU A 1 117 ? -1.384 1.272 16.693 1.00 92.00 117 GLU A N 1
ATOM 871 C CA . GLU A 1 117 ? -2.085 0.924 17.928 1.00 92.00 117 GLU A CA 1
ATOM 872 C C . GLU A 1 117 ? -2.707 2.166 18.585 1.00 92.00 117 GLU A C 1
ATOM 874 O O . GLU A 1 117 ? -2.040 3.166 18.856 1.00 92.00 117 GLU A O 1
ATOM 879 N N . GLY A 1 118 ? -4.020 2.118 18.809 1.00 92.00 118 GLY A N 1
ATOM 880 C CA . GLY A 1 118 ? -4.757 3.225 19.402 1.00 92.00 118 GLY A CA 1
ATOM 881 C C . GLY A 1 118 ? -6.269 3.126 19.197 1.00 92.00 118 GLY A C 1
ATOM 882 O O . GLY A 1 118 ? -6.742 2.343 18.368 1.00 92.00 118 GLY A O 1
ATOM 883 N N . PRO A 1 119 ? -7.053 3.928 19.939 1.00 92.69 119 PRO A N 1
ATOM 884 C CA . PRO A 1 119 ? -8.514 3.887 19.880 1.00 92.69 119 PRO A CA 1
ATOM 885 C C . PRO A 1 119 ? -9.064 4.274 18.501 1.00 92.69 119 PRO A C 1
ATOM 887 O O . PRO A 1 119 ? -10.004 3.639 18.039 1.00 92.69 119 PRO A O 1
ATOM 890 N N . ARG A 1 120 ? -8.445 5.245 17.811 1.00 91.19 120 ARG A N 1
ATOM 891 C CA . ARG A 1 120 ? -8.889 5.697 16.476 1.00 91.19 120 ARG A CA 1
ATOM 892 C C . ARG A 1 120 ? -8.789 4.587 15.427 1.00 91.19 120 ARG A C 1
ATOM 894 O O . ARG A 1 120 ? -9.711 4.404 14.646 1.00 91.19 120 ARG A O 1
ATOM 901 N N . SER A 1 121 ? -7.697 3.822 15.428 1.00 93.62 121 SER A N 1
ATOM 902 C CA . SER A 1 121 ? -7.524 2.694 14.503 1.00 93.62 121 SER A CA 1
ATOM 903 C C . SER A 1 121 ? -8.530 1.578 14.783 1.00 93.62 121 SER A C 1
ATOM 905 O O . SER A 1 121 ? -9.160 1.083 13.854 1.00 93.62 121 SER A O 1
ATOM 907 N N . ARG A 1 122 ? -8.750 1.236 16.064 1.00 94.44 122 ARG A N 1
ATOM 908 C CA . ARG A 1 122 ? -9.753 0.232 16.465 1.00 94.44 122 ARG A CA 1
ATOM 909 C C . ARG A 1 122 ? -11.167 0.638 16.062 1.00 94.44 122 ARG A C 1
ATOM 911 O O . ARG A 1 122 ? -11.931 -0.209 15.617 1.00 94.44 122 ARG A O 1
ATOM 918 N N . GLU A 1 123 ? -11.503 1.918 16.205 1.00 94.25 123 GLU A N 1
ATOM 919 C CA . GLU A 1 123 ? -12.785 2.464 15.756 1.00 94.25 123 GLU A CA 1
ATOM 920 C C . GLU A 1 123 ? -12.953 2.292 14.241 1.00 94.25 123 GLU A C 1
ATOM 922 O O . GLU A 1 123 ? -13.963 1.749 13.806 1.00 94.25 123 GLU A O 1
ATOM 927 N N . VAL A 1 124 ? -11.953 2.677 13.439 1.00 93.56 124 VAL A N 1
ATOM 928 C CA . VAL A 1 124 ? -12.002 2.532 11.973 1.00 93.56 124 VAL A CA 1
ATOM 929 C C . VAL A 1 124 ? -12.176 1.073 11.552 1.00 93.56 124 VAL A C 1
ATOM 931 O O . VAL A 1 124 ? -13.079 0.776 10.773 1.00 93.56 124 VAL A O 1
ATOM 934 N N . VAL A 1 125 ? -11.368 0.159 12.093 1.00 94.12 125 VAL A N 1
ATOM 935 C CA . VAL A 1 125 ? -11.467 -1.279 11.788 1.00 94.12 125 VAL A CA 1
ATOM 936 C C . VAL A 1 125 ? -12.823 -1.838 12.229 1.00 94.12 125 VAL A C 1
ATOM 938 O O . VAL A 1 125 ? -13.461 -2.578 11.480 1.00 94.12 125 VAL A O 1
ATOM 941 N N . SER A 1 126 ? -13.316 -1.433 13.405 1.00 94.75 126 SER A N 1
ATOM 942 C CA . SER A 1 126 ? -14.640 -1.827 13.892 1.00 94.75 126 SER A CA 1
ATOM 943 C C . SER A 1 126 ? -15.771 -1.298 13.017 1.00 94.75 126 SER A C 1
ATOM 945 O O . SER A 1 126 ? -16.773 -1.985 12.880 1.00 94.75 126 SER A O 1
ATOM 947 N N . ILE A 1 127 ? -15.661 -0.094 12.456 1.00 93.44 127 ILE A N 1
ATOM 948 C CA . ILE A 1 127 ? -16.669 0.433 11.534 1.00 93.44 127 ILE A CA 1
ATOM 949 C C . ILE A 1 127 ? -16.635 -0.373 10.238 1.00 93.44 127 ILE A C 1
ATOM 951 O O . ILE A 1 127 ? -17.680 -0.840 9.793 1.00 93.44 127 ILE A O 1
ATOM 955 N N . LEU A 1 128 ? -15.453 -0.589 9.655 1.00 94.00 128 LEU A N 1
ATOM 956 C CA . LEU A 1 128 ? -15.307 -1.326 8.398 1.00 94.00 128 LEU A CA 1
ATOM 957 C C . LEU A 1 128 ? -15.817 -2.770 8.495 1.00 94.00 128 LEU A C 1
ATOM 959 O O . LEU A 1 128 ? -16.452 -3.252 7.558 1.00 94.00 128 LEU A O 1
ATOM 963 N N . SER A 1 129 ? -15.626 -3.442 9.634 1.00 93.50 129 SER A N 1
ATOM 964 C CA . SER A 1 129 ? -16.125 -4.808 9.832 1.00 93.50 129 SER A CA 1
ATOM 965 C C . SER A 1 129 ? -17.657 -4.907 9.820 1.00 93.50 129 SER A C 1
ATOM 967 O O . SER A 1 129 ? -18.192 -5.949 9.446 1.00 93.50 129 SER A O 1
ATOM 969 N N . THR A 1 130 ? -18.383 -3.825 10.138 1.00 94.19 130 THR A N 1
ATOM 970 C CA . THR A 1 130 ? -19.861 -3.811 10.083 1.00 94.19 130 THR A CA 1
ATOM 971 C C . THR A 1 130 ? -20.432 -3.852 8.666 1.00 94.19 130 THR A C 1
ATOM 973 O O . THR A 1 130 ? -21.609 -4.171 8.506 1.00 94.19 130 THR A O 1
ATOM 976 N N . TYR A 1 131 ? -19.624 -3.552 7.645 1.00 91.12 131 TYR A N 1
ATOM 977 C CA . TYR A 1 131 ? -20.064 -3.534 6.248 1.00 91.12 131 TYR A CA 1
ATOM 978 C C . TYR A 1 131 ? -19.977 -4.900 5.563 1.00 91.12 131 TYR A C 1
ATOM 980 O O . TYR A 1 131 ? -20.545 -5.063 4.492 1.00 91.12 131 TYR A O 1
ATOM 988 N N . GLY A 1 132 ? -19.298 -5.893 6.153 1.00 92.44 132 GLY A N 1
ATOM 989 C CA . GLY A 1 132 ? -19.190 -7.227 5.545 1.00 92.44 132 GLY A CA 1
ATOM 990 C C . GLY A 1 132 ? -18.512 -7.225 4.166 1.00 92.44 132 GLY A C 1
ATOM 991 O O . GLY A 1 132 ? -18.873 -8.024 3.303 1.00 92.44 132 GLY A O 1
ATOM 992 N N . LEU A 1 133 ? -17.556 -6.311 3.960 1.00 92.75 133 LEU A N 1
ATOM 993 C CA . LEU A 1 133 ? -16.871 -6.107 2.683 1.00 92.75 133 LEU A CA 1
ATOM 994 C C . LEU A 1 133 ? -16.216 -7.402 2.189 1.00 92.75 133 LEU A C 1
ATOM 996 O O . LEU A 1 133 ? -15.611 -8.145 2.963 1.00 92.75 133 LEU A O 1
ATOM 1000 N N . THR A 1 134 ? -16.343 -7.657 0.887 1.00 93.69 134 THR A N 1
ATOM 1001 C CA . THR A 1 134 ? -15.733 -8.808 0.216 1.00 93.69 134 THR A CA 1
ATOM 1002 C C . THR A 1 134 ? -14.953 -8.328 -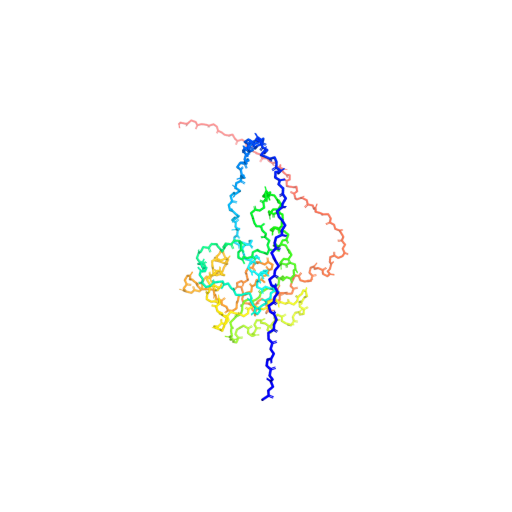1.012 1.00 93.69 134 THR A C 1
ATOM 1004 O O . THR A 1 134 ? -15.577 -7.807 -1.940 1.00 93.69 134 THR A O 1
ATOM 1007 N N . PRO A 1 135 ? -13.621 -8.515 -1.057 1.00 94.00 135 PRO A N 1
ATOM 1008 C CA . PRO A 1 135 ? -12.761 -9.091 -0.013 1.00 94.00 135 PRO A CA 1
ATOM 1009 C C . PRO A 1 135 ? -12.708 -8.237 1.268 1.00 94.00 135 PRO A C 1
ATOM 1011 O O . PRO A 1 135 ? -13.060 -7.055 1.264 1.00 94.00 135 PRO A O 1
ATOM 1014 N N . ALA A 1 136 ? -12.287 -8.860 2.372 1.00 94.50 136 ALA A N 1
ATOM 1015 C CA . ALA A 1 136 ? -12.127 -8.171 3.648 1.00 94.50 136 ALA A CA 1
ATOM 1016 C C . ALA A 1 136 ? -11.059 -7.064 3.539 1.00 94.50 136 ALA A C 1
ATOM 1018 O O . ALA A 1 136 ? -10.102 -7.225 2.777 1.00 94.50 136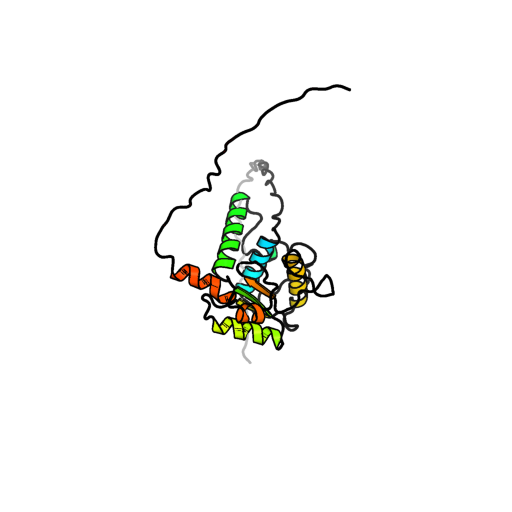 ALA A O 1
ATOM 1019 N N . PRO A 1 137 ? -11.181 -5.959 4.298 1.00 95.81 137 PRO A N 1
ATOM 1020 C CA . PRO A 1 137 ? -10.164 -4.914 4.307 1.00 95.81 137 PRO A CA 1
ATOM 1021 C C . PRO A 1 137 ? -8.789 -5.459 4.698 1.00 95.81 137 PRO A C 1
ATOM 1023 O O . PRO A 1 137 ? -8.663 -6.174 5.693 1.00 95.81 137 PRO A O 1
ATOM 1026 N N . LEU A 1 138 ? -7.759 -5.076 3.945 1.00 95.81 138 LEU A N 1
ATOM 1027 C CA . LEU A 1 138 ? -6.372 -5.369 4.277 1.00 95.81 138 LEU A CA 1
ATOM 1028 C C . LEU A 1 138 ? -5.906 -4.404 5.372 1.00 95.81 138 LEU A C 1
ATOM 1030 O O . LEU A 1 138 ? -5.730 -3.211 5.125 1.00 95.81 138 LEU A O 1
ATOM 1034 N N . GLU A 1 139 ? -5.697 -4.916 6.580 1.00 94.94 139 GLU A N 1
ATOM 1035 C CA . GLU A 1 139 ? -5.112 -4.153 7.682 1.00 94.94 139 GLU A CA 1
ATOM 1036 C C . GLU A 1 139 ? -3.587 -4.313 7.694 1.00 94.94 139 GLU A C 1
ATOM 1038 O O . GLU A 1 139 ? -3.070 -5.426 7.761 1.00 94.94 139 GLU A O 1
ATOM 1043 N N . ILE A 1 140 ? -2.866 -3.190 7.655 1.00 94.62 140 ILE A N 1
ATOM 1044 C CA . ILE A 1 140 ? -1.404 -3.144 7.720 1.00 94.62 140 ILE A CA 1
ATOM 1045 C C . ILE A 1 140 ? -0.996 -2.361 8.976 1.00 94.62 140 ILE A C 1
ATOM 1047 O O . ILE A 1 140 ? -1.057 -1.124 8.980 1.00 94.62 140 ILE A O 1
ATOM 1051 N N . PRO A 1 141 ? -0.560 -3.043 10.049 1.00 93.25 141 PRO A N 1
ATOM 1052 C CA . PRO A 1 141 ? -0.086 -2.369 11.248 1.00 93.25 141 PRO A CA 1
ATOM 1053 C C . PRO A 1 141 ? 1.277 -1.705 11.000 1.00 93.25 141 PRO A C 1
ATOM 1055 O O . PRO A 1 141 ? 2.239 -2.326 10.548 1.00 93.25 141 PRO A O 1
ATOM 1058 N N . LEU A 1 142 ? 1.361 -0.416 11.326 1.00 92.19 142 LEU A N 1
ATOM 1059 C CA . LEU A 1 142 ? 2.570 0.413 11.330 1.00 92.19 142 LEU A CA 1
ATOM 1060 C C . LEU A 1 142 ? 2.923 0.817 12.767 1.00 92.19 142 LEU A C 1
ATOM 1062 O O . LEU A 1 142 ? 3.065 2.006 13.093 1.00 92.19 142 LEU A O 1
ATOM 1066 N N . ASP A 1 143 ? 3.006 -0.178 13.644 1.00 87.31 143 ASP A N 1
ATOM 1067 C CA . ASP A 1 143 ? 3.490 -0.006 15.009 1.00 87.31 143 ASP A CA 1
ATOM 1068 C C . ASP A 1 143 ? 5.022 0.119 15.063 1.00 87.31 143 ASP A C 1
ATOM 1070 O O . ASP A 1 143 ? 5.715 0.064 14.049 1.00 87.31 143 ASP A O 1
ATOM 1074 N N . ASP A 1 144 ? 5.560 0.355 16.257 1.00 85.88 144 ASP A N 1
ATOM 1075 C CA . ASP A 1 144 ? 7.005 0.505 16.448 1.00 85.88 144 ASP A CA 1
ATOM 1076 C C . ASP A 1 144 ? 7.735 -0.844 16.610 1.00 85.88 144 ASP A C 1
ATOM 1078 O O . ASP A 1 144 ? 8.958 -0.855 16.750 1.00 85.88 144 ASP A O 1
ATOM 1082 N N . THR A 1 145 ? 7.015 -1.974 16.586 1.00 87.56 145 THR A N 1
ATOM 1083 C CA . THR A 1 145 ? 7.607 -3.323 16.610 1.00 87.56 145 THR A CA 1
ATOM 1084 C C . THR A 1 145 ? 8.059 -3.763 15.221 1.00 87.56 145 THR A C 1
ATOM 1086 O O . THR A 1 145 ? 9.029 -4.511 15.091 1.00 87.56 145 THR A O 1
ATOM 1089 N N . ARG A 1 146 ? 7.409 -3.238 14.177 1.00 89.62 146 ARG A N 1
ATOM 1090 C CA . ARG A 1 146 ? 7.794 -3.447 12.786 1.00 89.62 146 ARG A CA 1
ATOM 1091 C C . ARG A 1 146 ? 9.050 -2.621 12.429 1.00 89.62 146 ARG A C 1
ATOM 1093 O O . ARG A 1 146 ? 9.030 -1.391 12.548 1.00 89.62 146 ARG A O 1
ATOM 1100 N N . PRO A 1 147 ? 10.143 -3.247 11.947 1.00 90.06 147 PRO A N 1
ATOM 1101 C CA . PRO A 1 147 ? 11.441 -2.578 11.784 1.00 90.06 147 PRO A CA 1
ATOM 1102 C C . PRO A 1 147 ? 11.436 -1.475 10.714 1.00 90.06 147 PRO A C 1
ATOM 1104 O O . PRO A 1 147 ? 12.116 -0.461 10.858 1.00 90.06 147 PRO A O 1
ATOM 1107 N N . ASP A 1 148 ? 10.627 -1.630 9.668 1.00 91.56 148 ASP A N 1
ATOM 1108 C CA . ASP A 1 148 ? 10.492 -0.697 8.547 1.00 91.56 148 ASP A CA 1
ATOM 1109 C C . ASP A 1 148 ? 9.328 0.298 8.713 1.00 91.56 148 ASP A C 1
ATOM 1111 O O . ASP A 1 148 ? 9.093 1.127 7.835 1.00 91.56 148 ASP A O 1
ATOM 1115 N N . ALA A 1 149 ? 8.618 0.306 9.850 1.00 91.75 149 ALA A N 1
ATOM 1116 C CA . ALA A 1 149 ? 7.439 1.159 10.039 1.00 91.75 149 ALA A CA 1
ATOM 1117 C C . ALA A 1 149 ? 7.734 2.658 9.879 1.00 91.75 149 ALA A C 1
ATOM 1119 O O . ALA A 1 149 ? 6.920 3.415 9.350 1.00 91.75 149 ALA A O 1
ATOM 1120 N N . ARG A 1 150 ? 8.910 3.118 10.326 1.00 90.88 150 ARG A N 1
ATOM 1121 C CA . ARG A 1 150 ? 9.339 4.517 10.141 1.00 90.88 150 ARG A CA 1
ATOM 1122 C C . ARG A 1 150 ? 9.533 4.865 8.668 1.00 90.88 150 ARG A C 1
ATOM 1124 O O . ARG A 1 150 ? 9.141 5.953 8.258 1.00 90.88 150 ARG A O 1
ATOM 1131 N N . LEU A 1 151 ? 10.111 3.947 7.899 1.00 92.00 151 LEU A N 1
ATOM 1132 C CA . LEU A 1 151 ? 10.322 4.110 6.467 1.00 92.00 151 LEU A CA 1
ATOM 1133 C C . LEU A 1 151 ? 8.977 4.125 5.739 1.00 92.00 151 LEU A C 1
ATOM 1135 O O . LEU A 1 151 ? 8.702 5.069 5.003 1.00 92.00 151 LEU A O 1
ATOM 1139 N N . LEU A 1 152 ? 8.100 3.159 6.027 1.00 93.25 152 LEU A N 1
ATOM 1140 C CA . LEU A 1 152 ? 6.761 3.082 5.442 1.00 93.25 152 LEU A CA 1
ATOM 1141 C C . LEU A 1 152 ? 5.938 4.341 5.708 1.00 93.25 152 LEU A C 1
ATOM 1143 O O . LEU A 1 152 ? 5.328 4.870 4.787 1.00 93.25 152 LEU A O 1
ATOM 1147 N N . ARG A 1 153 ? 5.962 4.881 6.934 1.00 92.31 153 ARG A N 1
ATOM 1148 C CA . ARG A 1 153 ? 5.262 6.137 7.261 1.00 92.31 153 ARG A CA 1
ATOM 1149 C C . ARG A 1 153 ? 5.736 7.308 6.392 1.00 92.31 153 ARG A C 1
ATOM 1151 O O . ARG A 1 153 ? 4.903 8.081 5.924 1.00 92.31 153 ARG A O 1
ATOM 1158 N N . LYS A 1 154 ? 7.044 7.410 6.134 1.00 92.44 154 LYS A N 1
ATOM 1159 C CA . LYS A 1 154 ? 7.625 8.440 5.257 1.00 92.44 154 LYS A CA 1
ATOM 1160 C C . LYS A 1 154 ? 7.294 8.209 3.781 1.00 92.44 154 LYS A C 1
ATOM 1162 O O . LYS A 1 154 ? 6.913 9.150 3.092 1.00 92.44 154 LYS A O 1
ATOM 1167 N N . ALA A 1 155 ? 7.395 6.967 3.308 1.00 93.00 155 ALA A N 1
ATOM 1168 C CA . ALA A 1 155 ? 7.045 6.609 1.937 1.00 93.00 155 ALA A CA 1
ATOM 1169 C C . ALA A 1 155 ? 5.561 6.893 1.665 1.00 93.00 155 ALA A C 1
ATOM 1171 O O . ALA A 1 155 ? 5.234 7.568 0.696 1.00 93.00 155 ALA A O 1
ATOM 1172 N N . LEU A 1 156 ? 4.666 6.487 2.570 1.00 93.88 156 LEU A N 1
ATOM 1173 C CA . LEU A 1 156 ? 3.240 6.800 2.484 1.00 93.88 156 LEU A CA 1
ATOM 1174 C C . LEU A 1 156 ? 2.994 8.309 2.484 1.00 93.88 156 LEU A C 1
ATOM 1176 O O . LEU A 1 156 ? 2.210 8.773 1.667 1.00 93.88 156 LEU A O 1
ATOM 1180 N N . ALA A 1 157 ? 3.701 9.082 3.319 1.00 92.00 157 ALA A N 1
ATOM 1181 C CA . ALA A 1 157 ? 3.580 10.542 3.320 1.00 92.00 157 ALA A CA 1
ATOM 1182 C C . ALA A 1 157 ? 3.873 11.124 1.943 1.00 92.00 157 ALA A C 1
ATOM 1184 O O . ALA A 1 157 ? 3.085 11.919 1.440 1.00 92.00 157 ALA A O 1
ATOM 1185 N N . ARG A 1 158 ? 4.958 10.675 1.305 1.00 92.12 158 ARG A N 1
ATOM 1186 C CA . ARG A 1 158 ? 5.318 11.084 -0.055 1.00 92.12 158 ARG A CA 1
ATOM 1187 C C . ARG A 1 158 ? 4.275 10.639 -1.083 1.00 92.12 158 ARG A C 1
ATOM 1189 O O . ARG A 1 158 ? 3.876 11.442 -1.922 1.00 92.12 158 ARG A O 1
ATOM 1196 N N . LEU A 1 159 ? 3.839 9.383 -1.022 1.00 92.81 159 LEU A N 1
ATOM 1197 C CA . LEU A 1 159 ? 2.940 8.779 -2.009 1.00 92.81 159 LEU A CA 1
ATOM 1198 C C . LEU A 1 159 ? 1.513 9.329 -1.936 1.00 92.81 159 LEU A C 1
ATOM 1200 O O . LEU A 1 159 ? 0.836 9.389 -2.958 1.00 92.81 159 LEU A O 1
ATOM 1204 N N . THR A 1 160 ? 1.063 9.774 -0.759 1.00 91.12 160 THR A N 1
ATOM 1205 C CA . THR A 1 160 ? -0.286 10.324 -0.567 1.00 91.12 160 THR A CA 1
ATOM 1206 C C . THR A 1 160 ? -0.325 11.846 -0.429 1.00 91.12 160 THR A C 1
ATOM 1208 O O . THR A 1 160 ? -1.417 12.403 -0.318 1.00 91.12 160 THR A O 1
ATOM 1211 N N . ALA A 1 161 ? 0.822 12.538 -0.460 1.00 83.50 161 ALA A N 1
ATOM 1212 C CA . ALA A 1 161 ? 0.933 13.989 -0.249 1.00 83.50 161 ALA A CA 1
ATOM 1213 C C . ALA A 1 161 ? 0.048 14.833 -1.179 1.00 83.50 161 ALA A C 1
ATOM 1215 O O . ALA A 1 161 ? -0.404 15.905 -0.786 1.00 83.50 161 ALA A O 1
ATOM 1216 N N . SER A 1 162 ? -0.212 14.364 -2.403 1.00 74.12 162 SER A N 1
ATOM 1217 C CA . SER A 1 162 ? -1.082 15.055 -3.366 1.00 74.12 162 SER A CA 1
ATOM 1218 C C . SER A 1 162 ? -2.539 15.143 -2.910 1.00 74.12 162 SER A C 1
ATOM 1220 O O . SER A 1 162 ? -3.294 15.969 -3.416 1.00 74.12 162 SER A O 1
ATOM 1222 N N . SER A 1 163 ? -2.930 14.286 -1.970 1.00 68.00 163 SER A N 1
ATOM 1223 C CA . SER A 1 163 ? -4.320 14.082 -1.582 1.00 68.00 163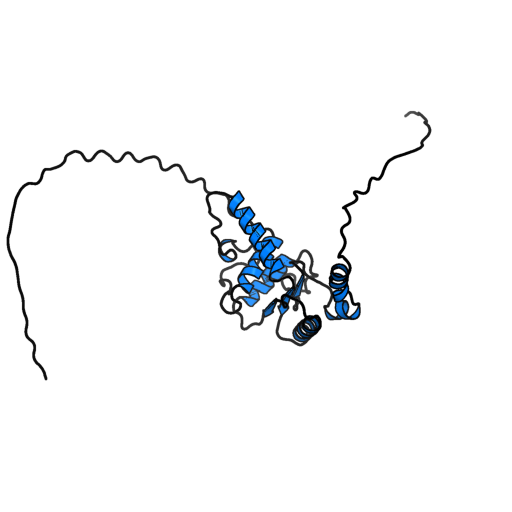 SER A CA 1
ATOM 1224 C C . SER A 1 163 ? -4.520 14.357 -0.086 1.00 68.00 163 SER A C 1
ATOM 1226 O O . SER A 1 163 ? -5.477 15.021 0.306 1.00 68.00 163 SER A O 1
ATOM 1228 N N . THR A 1 164 ? -3.600 13.920 0.784 1.00 63.22 164 THR A N 1
ATOM 1229 C CA . THR A 1 164 ? -3.752 14.055 2.241 1.00 63.22 164 THR A CA 1
ATOM 1230 C C . THR A 1 164 ? -3.326 15.426 2.764 1.00 63.22 164 THR A C 1
ATOM 1232 O O . THR A 1 164 ? -2.195 15.832 2.493 1.00 63.22 164 THR A O 1
ATOM 1235 N N . PRO A 1 165 ? -4.134 16.095 3.614 1.00 57.91 165 PRO A N 1
ATOM 1236 C CA . PRO A 1 165 ? -3.629 17.188 4.434 1.00 57.91 165 PRO A CA 1
ATOM 1237 C C . PRO A 1 165 ? -2.573 16.614 5.383 1.00 57.91 165 PRO A C 1
ATOM 1239 O O . PRO A 1 165 ? -2.882 15.815 6.270 1.00 57.91 165 PRO A O 1
ATOM 1242 N N . THR A 1 166 ? -1.311 16.964 5.150 1.00 55.97 166 THR A N 1
ATOM 1243 C CA . THR A 1 166 ? -0.188 16.558 5.992 1.00 55.97 166 THR A CA 1
ATOM 1244 C C . THR A 1 166 ? -0.427 17.041 7.424 1.00 55.97 166 THR A C 1
ATOM 1246 O O . THR A 1 166 ? -0.834 18.180 7.663 1.00 55.97 166 THR A O 1
ATOM 1249 N N . SER A 1 167 ? -0.214 16.145 8.394 1.00 51.16 167 SER A N 1
ATOM 1250 C CA . SER A 1 167 ? -0.135 16.517 9.811 1.00 51.16 167 SER A CA 1
ATOM 1251 C C . SER A 1 167 ? 0.930 17.612 9.977 1.00 51.16 167 SER A C 1
ATOM 1253 O O . SER A 1 167 ? 1.805 17.744 9.129 1.00 51.16 167 SER A O 1
ATOM 1255 N N . GLY A 1 168 ? 0.882 18.413 11.046 1.00 50.97 168 GLY A N 1
ATOM 1256 C CA . GLY A 1 168 ? 1.709 19.622 11.236 1.00 50.97 168 GLY A CA 1
ATOM 1257 C C . GLY A 1 168 ? 3.243 19.473 11.115 1.00 50.97 168 GLY A C 1
ATOM 1258 O O . GLY A 1 168 ? 3.944 20.479 11.194 1.00 50.97 168 GLY A O 1
ATOM 1259 N N . SER A 1 169 ? 3.772 18.264 10.904 1.00 55.22 169 SER A N 1
ATOM 1260 C CA . SER A 1 169 ? 5.118 17.987 10.399 1.00 55.22 169 SER A CA 1
ATOM 1261 C C . SER A 1 169 ? 5.035 17.454 8.958 1.00 55.22 169 SER A C 1
ATOM 1263 O O . SER A 1 169 ? 4.416 16.428 8.687 1.00 55.22 169 SER A O 1
ATOM 1265 N N . ALA A 1 170 ? 5.704 18.121 8.014 1.00 57.09 170 ALA A N 1
ATOM 1266 C CA . ALA A 1 170 ? 5.656 17.811 6.577 1.00 57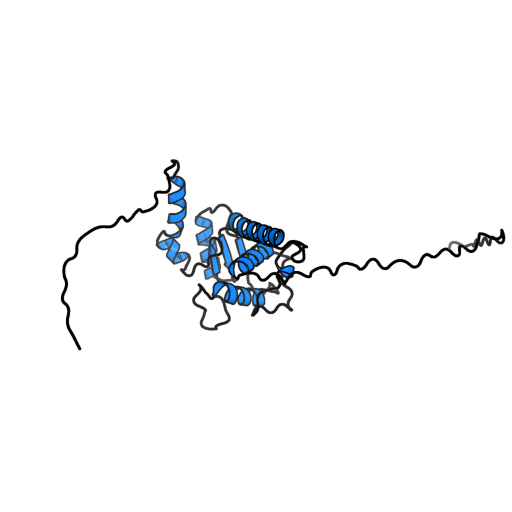.09 170 ALA A CA 1
ATOM 1267 C C . ALA A 1 170 ? 6.140 16.393 6.176 1.00 57.09 170 ALA A C 1
ATOM 1269 O O . ALA A 1 170 ? 6.105 16.055 4.998 1.00 57.09 170 ALA A O 1
ATOM 1270 N N . GLU A 1 171 ? 6.577 15.565 7.130 1.00 64.25 171 GLU A N 1
ATOM 1271 C CA . GLU A 1 171 ? 7.105 14.214 6.900 1.00 64.25 171 GLU A CA 1
ATOM 1272 C C . GLU A 1 171 ? 6.224 13.076 7.454 1.00 64.25 171 GLU A C 1
ATOM 1274 O O . GLU A 1 171 ? 6.615 11.915 7.335 1.00 64.25 171 GLU A O 1
ATOM 1279 N N . GLU A 1 172 ? 5.063 13.353 8.067 1.00 75.44 172 GLU A N 1
ATOM 1280 C CA . GLU A 1 172 ? 4.290 12.311 8.764 1.00 75.44 172 GLU A CA 1
ATOM 1281 C C . GLU A 1 172 ? 2.826 12.190 8.301 1.00 75.44 172 GLU A C 1
ATOM 1283 O O . GLU A 1 172 ? 2.039 13.140 8.346 1.00 75.44 172 GLU A O 1
ATOM 1288 N N . VAL A 1 173 ? 2.440 10.972 7.896 1.00 85.50 173 VAL A N 1
ATOM 1289 C CA . VAL A 1 173 ? 1.043 10.581 7.640 1.00 85.50 173 VAL A CA 1
ATOM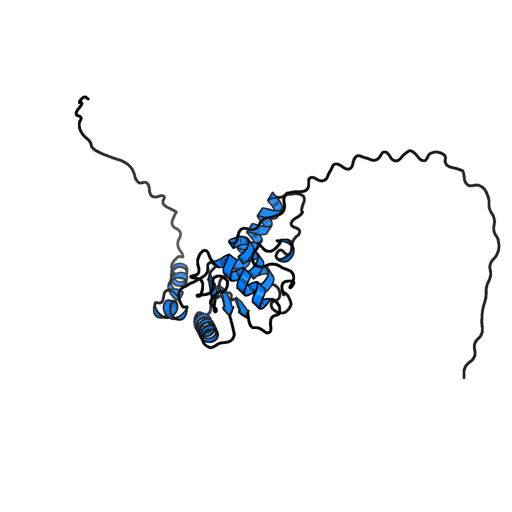 1290 C C . VAL A 1 173 ? 0.280 10.467 8.950 1.00 85.50 173 VAL A C 1
ATOM 1292 O O . VAL A 1 173 ? 0.708 9.780 9.878 1.00 85.50 173 VAL A O 1
ATOM 1295 N N . SER A 1 174 ? -0.908 11.071 9.002 1.00 87.12 174 SER A N 1
ATOM 1296 C CA . SER A 1 174 ? -1.845 10.820 10.095 1.00 87.12 174 SER A CA 1
ATOM 1297 C C . SER A 1 174 ? -2.446 9.421 9.955 1.00 87.12 174 SER A C 1
ATOM 1299 O O . SER A 1 174 ? -3.087 9.117 8.952 1.00 87.12 174 SER A O 1
ATOM 1301 N N . LEU A 1 175 ? -2.237 8.575 10.964 1.00 91.00 175 LEU A N 1
ATOM 1302 C CA . LEU A 1 175 ? -2.843 7.247 11.050 1.00 91.00 175 LEU A CA 1
ATOM 1303 C C . LEU A 1 175 ? -4.112 7.289 11.929 1.00 91.00 175 LEU A C 1
ATOM 1305 O O . LEU A 1 175 ? -4.145 8.031 12.922 1.00 91.00 175 LEU A O 1
ATOM 1309 N N . PRO A 1 176 ? -5.146 6.485 11.625 1.00 93.44 176 PRO A N 1
ATOM 1310 C CA . PRO A 1 176 ? -5.214 5.505 10.534 1.00 93.44 176 PRO A CA 1
ATOM 1311 C C . PRO A 1 176 ? -5.359 6.149 9.143 1.00 93.44 176 PRO A C 1
ATOM 1313 O O . PRO A 1 176 ? -6.091 7.124 8.989 1.00 93.44 176 PRO A O 1
ATOM 1316 N N . LEU A 1 177 ? -4.685 5.578 8.140 1.00 93.69 177 LEU A N 1
ATOM 1317 C CA . LEU A 1 177 ? -4.797 5.970 6.730 1.00 93.69 177 LEU A CA 1
ATOM 1318 C C . LEU A 1 177 ? -5.612 4.909 5.983 1.00 93.69 177 LEU A C 1
ATOM 1320 O O . LEU A 1 177 ? -5.189 3.759 5.898 1.00 93.69 177 LEU A O 1
ATOM 1324 N N . LEU A 1 178 ? -6.763 5.306 5.440 1.00 94.56 178 LEU A N 1
ATOM 1325 C CA . LEU A 1 178 ? -7.638 4.459 4.628 1.00 94.56 178 LEU A CA 1
ATOM 1326 C C . LEU A 1 178 ? -7.386 4.724 3.141 1.00 94.56 178 LEU A C 1
ATOM 1328 O O . LEU A 1 178 ? -7.428 5.877 2.711 1.00 94.56 178 LEU A O 1
ATOM 1332 N N . LEU A 1 179 ? -7.191 3.662 2.365 1.00 95.44 179 LEU A N 1
ATOM 1333 C CA . LEU A 1 179 ? -7.160 3.684 0.907 1.00 95.44 179 LEU A CA 1
ATOM 1334 C C . LEU A 1 179 ? -8.358 2.912 0.343 1.00 95.44 179 LEU A C 1
ATOM 1336 O O . LEU A 1 179 ? -8.650 1.804 0.796 1.00 95.44 179 LEU A O 1
ATOM 1340 N N . LEU A 1 180 ? -9.001 3.476 -0.679 1.00 94.38 180 LEU A N 1
ATOM 1341 C CA . LEU A 1 180 ? -10.001 2.809 -1.514 1.00 94.38 180 LEU A CA 1
ATOM 1342 C C . LEU A 1 180 ? -9.484 2.753 -2.951 1.00 94.38 180 LEU A C 1
ATOM 1344 O O . LEU A 1 180 ? -9.295 3.795 -3.573 1.00 94.38 180 LEU A O 1
ATOM 1348 N N . ALA A 1 181 ? -9.219 1.550 -3.466 1.00 94.00 181 ALA A N 1
ATOM 1349 C CA . ALA A 1 181 ? -8.648 1.328 -4.800 1.00 94.00 181 ALA A CA 1
ATOM 1350 C C . ALA A 1 181 ? -7.417 2.220 -5.093 1.00 94.00 181 ALA A C 1
ATOM 1352 O O . ALA A 1 181 ? -7.317 2.864 -6.137 1.00 94.00 181 ALA A O 1
ATOM 1353 N N . GLY A 1 182 ? -6.507 2.317 -4.119 1.00 93.12 182 GLY A N 1
ATOM 1354 C CA . GLY A 1 182 ? -5.297 3.141 -4.203 1.00 93.12 182 GLY A CA 1
ATOM 1355 C C . GLY A 1 182 ? -5.492 4.634 -3.940 1.00 93.12 182 GLY A C 1
ATOM 1356 O O . GLY A 1 182 ? -4.507 5.361 -3.865 1.00 93.12 182 GLY A O 1
ATOM 1357 N N . GLN A 1 183 ? -6.727 5.096 -3.742 1.00 93.44 183 GLN A N 1
ATOM 1358 C CA . GLN A 1 183 ? -7.021 6.495 -3.446 1.00 93.44 183 GLN A CA 1
ATOM 1359 C C . GLN A 1 183 ? -7.140 6.721 -1.935 1.00 93.44 183 GLN A C 1
ATOM 1361 O O . GLN A 1 183 ? -7.941 6.050 -1.277 1.00 93.44 183 GLN A O 1
ATOM 1366 N N . PRO A 1 184 ? -6.377 7.657 -1.350 1.00 92.25 184 PRO A N 1
ATOM 1367 C CA . PRO A 1 184 ? -6.471 7.946 0.071 1.00 92.25 184 PRO A CA 1
ATOM 1368 C C . PRO A 1 184 ? -7.770 8.680 0.412 1.00 92.25 184 PRO A C 1
ATOM 1370 O O . PRO A 1 184 ? -8.188 9.615 -0.267 1.00 92.25 184 PRO A O 1
ATOM 1373 N N . ILE A 1 185 ? -8.398 8.277 1.513 1.00 90.50 185 ILE A N 1
ATOM 1374 C CA . ILE A 1 185 ? -9.635 8.873 2.014 1.00 90.50 185 ILE A CA 1
ATOM 1375 C C . ILE A 1 185 ? -9.324 9.776 3.204 1.00 90.50 185 ILE A C 1
ATOM 1377 O O . ILE A 1 185 ? -8.849 9.330 4.245 1.00 90.50 185 ILE A O 1
ATOM 1381 N N . HIS A 1 186 ? -9.605 11.071 3.054 1.00 76.06 186 HIS A N 1
ATOM 1382 C CA . HIS A 1 186 ? -9.254 12.092 4.056 1.00 76.06 186 HIS A CA 1
ATOM 1383 C C . HIS A 1 186 ? -10.326 12.324 5.112 1.00 76.06 186 HIS A C 1
ATOM 1385 O O . HIS A 1 186 ? -10.052 12.868 6.181 1.00 76.06 186 HIS A O 1
ATOM 1391 N N . ARG A 1 187 ? -11.567 11.950 4.805 1.00 78.44 187 ARG A N 1
ATOM 1392 C CA . ARG A 1 187 ? -12.678 12.071 5.746 1.00 78.44 187 ARG A CA 1
ATOM 1393 C C . ARG A 1 187 ? -12.563 10.957 6.774 1.00 78.44 187 ARG A C 1
ATOM 1395 O O . ARG A 1 187 ? -12.202 9.831 6.439 1.00 78.44 187 ARG A O 1
ATOM 1402 N N . THR A 1 188 ? -12.890 11.257 8.027 1.00 77.94 188 THR A N 1
ATOM 1403 C CA . THR A 1 188 ? -12.938 10.213 9.048 1.00 77.94 188 THR A CA 1
ATOM 1404 C C . THR A 1 188 ? -13.976 9.172 8.644 1.00 77.94 188 THR A C 1
ATOM 1406 O O . THR A 1 188 ? -15.092 9.509 8.245 1.00 77.94 188 THR A O 1
ATOM 1409 N N . VAL A 1 189 ? -13.616 7.896 8.764 1.00 78.62 189 VAL A N 1
ATOM 1410 C CA . VAL A 1 189 ? -14.525 6.779 8.466 1.00 78.62 189 VAL A CA 1
ATOM 1411 C C . VAL A 1 189 ? -15.807 6.900 9.292 1.00 78.62 189 VAL A C 1
ATOM 1413 O O . VAL A 1 189 ? -16.891 6.661 8.772 1.00 78.62 189 VAL A O 1
ATOM 1416 N N . SER A 1 190 ? -15.710 7.395 10.531 1.00 77.94 190 SER A N 1
ATOM 1417 C CA . SER A 1 190 ? -16.860 7.713 11.383 1.00 77.94 190 SER A CA 1
ATOM 1418 C C . SER A 1 190 ? -17.795 8.751 10.755 1.00 77.94 190 SER A C 1
ATOM 1420 O O . SER A 1 190 ? -19.006 8.567 10.788 1.00 77.94 190 SER A O 1
ATOM 1422 N N . HIS A 1 191 ? -17.263 9.807 10.130 1.00 81.44 191 HIS A N 1
ATOM 1423 C CA . HIS A 1 191 ? -18.077 10.817 9.448 1.00 81.44 191 HIS A CA 1
ATOM 1424 C C . HIS A 1 191 ? -18.724 10.256 8.175 1.00 81.44 191 HIS A C 1
ATOM 1426 O O . HIS A 1 191 ? -19.909 10.469 7.937 1.00 81.44 191 HIS A O 1
ATOM 1432 N N . LEU A 1 192 ? -17.981 9.479 7.380 1.00 80.62 192 LEU A N 1
ATOM 1433 C CA . LEU A 1 192 ? -18.539 8.829 6.190 1.00 80.62 192 LEU A CA 1
ATOM 1434 C C . LEU A 1 192 ? -19.625 7.799 6.543 1.00 80.62 192 LEU A C 1
ATOM 1436 O O . LEU A 1 192 ? -20.616 7.673 5.827 1.00 80.62 192 LEU A O 1
ATOM 1440 N N . HIS A 1 193 ? -19.462 7.091 7.663 1.00 81.19 193 HIS A N 1
ATOM 1441 C CA . HIS A 1 193 ? -20.452 6.156 8.193 1.00 81.19 193 HIS A CA 1
ATOM 1442 C C . HIS A 1 193 ? -21.715 6.877 8.668 1.00 81.19 193 HIS A C 1
ATOM 1444 O O . HIS A 1 193 ? -22.817 6.484 8.292 1.00 81.19 193 HIS A O 1
ATOM 1450 N N . GLN A 1 194 ? -21.560 7.954 9.443 1.00 81.75 194 GLN A N 1
ATOM 1451 C CA . GLN A 1 194 ? -22.682 8.756 9.941 1.00 81.75 194 GLN A CA 1
ATOM 1452 C C . GLN A 1 194 ? -23.504 9.372 8.802 1.00 81.75 194 GLN A C 1
ATOM 1454 O O . GLN A 1 194 ? -24.725 9.455 8.911 1.00 81.75 194 GLN A O 1
ATOM 1459 N N . ASN A 1 195 ? -22.854 9.733 7.694 1.00 80.50 195 ASN A N 1
ATOM 1460 C CA . ASN A 1 195 ? -23.517 10.314 6.527 1.00 80.50 195 ASN A CA 1
ATOM 1461 C C . ASN A 1 195 ? -24.044 9.269 5.530 1.00 80.50 195 ASN A C 1
ATOM 1463 O O . ASN A 1 195 ? -24.653 9.637 4.530 1.00 80.50 195 ASN A O 1
ATOM 1467 N N . GLY A 1 196 ? -23.797 7.975 5.766 1.00 78.88 196 GLY A N 1
ATOM 1468 C CA . GLY A 1 196 ? -24.194 6.892 4.861 1.00 78.88 196 GLY A CA 1
ATOM 1469 C C . GLY A 1 196 ? -23.416 6.829 3.539 1.00 78.88 196 GLY A C 1
ATOM 1470 O O . GLY A 1 196 ? -23.717 5.972 2.712 1.00 78.88 196 GLY A O 1
ATOM 1471 N N . GLU A 1 197 ? -22.398 7.673 3.339 1.00 78.44 197 GLU A N 1
ATOM 1472 C CA . GLU A 1 197 ? -21.596 7.738 2.105 1.00 78.44 197 GLU A CA 1
ATOM 1473 C C . GLU A 1 197 ? -20.867 6.413 1.827 1.00 78.44 197 GLU A C 1
ATOM 1475 O O . GLU A 1 197 ? -20.765 6.003 0.677 1.00 78.44 197 GLU A O 1
ATOM 1480 N N . LEU A 1 198 ? -20.459 5.681 2.872 1.00 72.56 198 LEU A N 1
ATOM 1481 C CA . LEU A 1 198 ? -19.828 4.357 2.728 1.00 72.56 198 LEU A CA 1
ATOM 1482 C C . LEU A 1 198 ? -20.767 3.275 2.166 1.00 72.56 198 LEU A C 1
ATOM 1484 O O . LEU A 1 198 ? -20.281 2.257 1.691 1.00 72.56 198 LEU A O 1
ATOM 1488 N N . ARG A 1 199 ? -22.095 3.464 2.228 1.00 67.06 199 ARG A N 1
ATOM 1489 C CA . ARG A 1 199 ? -23.076 2.517 1.657 1.00 67.06 199 ARG A CA 1
ATOM 1490 C C . ARG A 1 199 ? -23.434 2.831 0.204 1.00 67.06 199 ARG A C 1
ATOM 1492 O O . ARG A 1 199 ? -23.882 1.942 -0.517 1.00 67.06 199 ARG A O 1
ATOM 1499 N N . GLY A 1 200 ? -23.267 4.087 -0.217 1.00 54.56 200 GLY A N 1
ATOM 1500 C CA . GLY A 1 200 ? -23.771 4.596 -1.498 1.00 54.56 200 GLY A CA 1
ATOM 1501 C C . GLY A 1 200 ? -23.165 3.925 -2.734 1.00 54.56 200 GLY A C 1
ATOM 1502 O O . GLY A 1 200 ? -23.827 3.833 -3.769 1.00 54.56 200 GLY A O 1
ATOM 1503 N N . ASP A 1 201 ? -21.957 3.377 -2.619 1.00 51.28 201 ASP A N 1
ATOM 1504 C CA . ASP A 1 201 ? -21.282 2.728 -3.746 1.00 51.28 201 ASP A CA 1
ATOM 1505 C C . ASP A 1 201 ? -21.698 1.256 -3.949 1.00 51.28 201 ASP A C 1
ATOM 1507 O O . ASP A 1 201 ? -21.584 0.730 -5.059 1.00 51.28 201 ASP A O 1
ATOM 1511 N N . GLU A 1 202 ? -22.271 0.590 -2.937 1.00 45.75 202 GLU A N 1
ATOM 1512 C CA . GLU A 1 202 ? -22.789 -0.783 -3.075 1.00 45.75 202 GLU A CA 1
ATOM 1513 C C . GLU A 1 202 ? -24.207 -0.829 -3.668 1.00 45.75 202 GLU A C 1
ATOM 1515 O O . GLU A 1 202 ? -24.523 -1.711 -4.476 1.00 45.75 202 GLU A O 1
ATOM 1520 N N . GLU A 1 203 ? -25.071 0.136 -3.334 1.00 41.81 203 GLU A N 1
ATOM 1521 C CA . GLU A 1 203 ? -26.482 0.111 -3.754 1.00 41.81 203 GLU A CA 1
ATOM 1522 C C . GLU A 1 203 ? -26.671 0.405 -5.257 1.00 41.81 203 GLU A C 1
ATOM 1524 O O . GLU A 1 203 ? -27.613 -0.085 -5.889 1.00 41.81 203 GLU A O 1
ATOM 1529 N N . THR A 1 204 ? -25.710 1.093 -5.881 1.00 43.84 204 THR A N 1
ATOM 1530 C CA . THR A 1 204 ? -25.684 1.312 -7.338 1.00 43.84 204 THR A CA 1
ATOM 1531 C C . THR A 1 204 ? -25.401 0.014 -8.114 1.00 43.84 204 THR A C 1
ATOM 1533 O O . THR A 1 204 ? -25.824 -0.136 -9.261 1.00 43.84 204 THR A O 1
ATOM 1536 N N . ARG A 1 205 ? -24.755 -0.982 -7.486 1.00 45.47 205 ARG A N 1
ATOM 1537 C CA . ARG A 1 205 ? -24.442 -2.279 -8.111 1.00 45.47 205 ARG A CA 1
ATOM 1538 C C . ARG A 1 205 ? -25.582 -3.294 -8.012 1.00 45.47 205 ARG A C 1
ATOM 1540 O O . ARG A 1 205 ? -25.765 -4.078 -8.939 1.00 45.47 205 ARG A O 1
ATOM 1547 N N . GLN A 1 206 ? -26.388 -3.259 -6.949 1.00 43.78 206 GLN A N 1
ATOM 1548 C CA . GLN A 1 206 ? -27.494 -4.214 -6.770 1.00 43.78 206 GLN A CA 1
ATOM 1549 C C . GLN A 1 206 ? -28.761 -3.875 -7.578 1.00 43.78 206 GLN A C 1
ATOM 1551 O O . GLN A 1 206 ? -29.595 -4.752 -7.795 1.00 43.78 206 GLN A O 1
ATOM 1556 N N . ARG A 1 207 ? -28.907 -2.644 -8.095 1.00 40.88 207 ARG A N 1
ATOM 1557 C CA . ARG A 1 207 ? -30.044 -2.250 -8.959 1.00 40.88 207 ARG A CA 1
ATOM 1558 C C . ARG A 1 207 ? -29.758 -2.269 -10.468 1.00 40.88 207 ARG A C 1
ATOM 1560 O O . ARG A 1 207 ? -30.681 -2.090 -11.255 1.00 40.88 207 ARG A O 1
ATOM 1567 N N . GLY A 1 208 ? -28.515 -2.507 -10.887 1.00 39.09 208 GLY A N 1
ATOM 1568 C CA . GLY A 1 208 ? -28.055 -2.333 -12.272 1.00 39.09 208 GLY A CA 1
ATOM 1569 C C . GLY A 1 208 ? -28.046 -3.588 -13.147 1.00 39.09 208 GLY A C 1
ATOM 1570 O O . GLY A 1 208 ? -27.243 -3.678 -14.070 1.00 39.09 208 GLY A O 1
ATOM 1571 N N . GLY A 1 209 ? -28.901 -4.574 -12.885 1.00 40.31 209 GLY A N 1
ATOM 1572 C CA . GLY A 1 209 ? -29.132 -5.667 -13.824 1.00 40.31 209 GLY A CA 1
ATOM 1573 C C . GLY A 1 209 ? -30.089 -5.236 -14.930 1.00 40.31 209 GLY A C 1
ATOM 1574 O O . GLY A 1 209 ? -31.230 -5.665 -14.883 1.00 40.31 209 GLY A O 1
ATOM 1575 N N . HIS A 1 210 ? -29.663 -4.388 -15.873 1.00 36.81 210 HIS A N 1
ATOM 1576 C CA . HIS A 1 210 ? -30.181 -4.284 -17.252 1.00 36.81 210 HIS A CA 1
ATOM 1577 C C . HIS A 1 210 ? -29.337 -3.273 -18.049 1.00 36.81 210 HIS A C 1
ATOM 1579 O O . HIS A 1 210 ? -29.110 -2.144 -17.625 1.00 36.81 210 HIS A O 1
ATOM 1585 N N . ALA A 1 211 ? -28.859 -3.712 -19.211 1.00 44.19 211 ALA A N 1
ATOM 1586 C CA . ALA A 1 211 ? -28.043 -2.945 -20.142 1.00 44.19 211 ALA A CA 1
ATOM 1587 C C . ALA A 1 211 ? -28.723 -1.648 -20.605 1.00 44.19 211 ALA A C 1
ATOM 1589 O O . ALA A 1 211 ? -29.847 -1.732 -21.084 1.00 44.19 211 ALA A O 1
ATOM 1590 N N . VAL A 1 212 ? -28.007 -0.512 -20.611 1.00 37.00 212 VAL A N 1
ATOM 1591 C CA . VAL A 1 212 ? -28.177 0.545 -21.629 1.00 37.00 212 VAL A CA 1
ATOM 1592 C C . VAL A 1 212 ? -26.863 1.311 -21.855 1.00 37.00 212 VAL A C 1
ATOM 1594 O O . VAL A 1 212 ? -26.393 2.057 -21.006 1.00 37.00 212 VAL A O 1
ATOM 1597 N N . SER A 1 213 ? -26.306 1.095 -23.048 1.00 35.28 213 SER A N 1
ATOM 1598 C CA . SER A 1 213 ? -25.709 2.068 -23.974 1.00 35.28 213 SER A CA 1
ATOM 1599 C C . SER A 1 213 ? -25.184 3.399 -23.409 1.00 35.28 213 SER A C 1
ATOM 1601 O O . SER A 1 213 ? -25.951 4.300 -23.071 1.00 35.28 213 SER A O 1
ATOM 1603 N N . ALA A 1 214 ? -23.862 3.576 -23.471 1.00 36.59 214 ALA A N 1
ATOM 1604 C CA . ALA A 1 214 ? -23.215 4.878 -23.368 1.00 36.59 214 ALA A CA 1
ATOM 1605 C C . ALA A 1 214 ? -23.771 5.830 -24.445 1.00 36.59 214 ALA A C 1
ATOM 1607 O O . ALA A 1 214 ? -23.556 5.625 -25.640 1.00 36.59 214 ALA A O 1
ATOM 1608 N N . SER A 1 215 ? -24.504 6.862 -24.020 1.00 30.89 215 SER A N 1
ATOM 1609 C CA . SER A 1 215 ? -24.849 8.005 -24.865 1.00 30.89 215 SER A CA 1
ATOM 1610 C C . SER A 1 215 ? -23.841 9.122 -24.635 1.00 30.89 215 SER A C 1
ATOM 1612 O O . SER A 1 215 ? -23.720 9.670 -23.542 1.00 30.89 215 SER A O 1
ATOM 1614 N N . VAL A 1 216 ? -23.122 9.439 -25.705 1.00 39.81 216 VAL A N 1
ATOM 1615 C CA . VAL A 1 216 ? -22.292 10.631 -25.877 1.00 39.81 216 VAL A CA 1
ATOM 1616 C C . VAL A 1 216 ? -23.186 11.878 -25.790 1.00 39.81 216 VAL A C 1
ATOM 1618 O O . VAL A 1 216 ? -24.185 11.935 -26.511 1.00 39.81 216 VAL A O 1
ATOM 1621 N N . PRO A 1 217 ? -22.867 12.907 -24.984 1.00 37.22 217 PRO A N 1
ATOM 1622 C CA . PRO A 1 217 ? -23.591 14.167 -25.059 1.00 37.22 217 PRO A CA 1
ATOM 1623 C C . PRO A 1 217 ? -23.174 14.946 -26.314 1.00 37.22 217 PRO A C 1
ATOM 1625 O O . PRO A 1 217 ? -22.115 15.568 -26.390 1.00 37.22 217 PRO A O 1
ATOM 1628 N N . GLN A 1 218 ? -24.055 14.909 -27.310 1.00 37.41 218 GLN A N 1
ATOM 1629 C CA . GLN A 1 218 ? -24.052 15.758 -28.494 1.00 37.41 218 GLN A CA 1
ATOM 1630 C C . GLN A 1 218 ? -24.632 17.135 -28.132 1.00 37.41 218 GLN A C 1
ATOM 1632 O O . GLN A 1 218 ? -25.844 17.327 -28.129 1.00 37.41 218 GLN A O 1
ATOM 1637 N N . ALA A 1 219 ? -23.774 18.115 -27.842 1.00 36.84 219 ALA A N 1
ATOM 1638 C CA . ALA A 1 219 ? -24.181 19.518 -27.764 1.00 36.84 219 ALA A CA 1
ATOM 1639 C C . ALA A 1 219 ? -24.038 20.167 -29.151 1.00 36.84 219 ALA A C 1
ATOM 1641 O O . ALA A 1 219 ? -22.976 20.655 -29.540 1.00 36.84 219 ALA A O 1
ATOM 1642 N N . ALA A 1 220 ? -25.121 20.129 -29.928 1.00 38.81 220 ALA A N 1
ATOM 1643 C CA . ALA A 1 220 ? -25.235 20.847 -31.187 1.00 38.81 220 ALA A CA 1
ATOM 1644 C C . ALA A 1 220 ? -25.610 22.320 -30.946 1.00 38.81 220 ALA A C 1
ATOM 1646 O O . ALA A 1 220 ? -26.646 22.629 -30.371 1.00 38.81 220 ALA A O 1
ATOM 1647 N N . ARG A 1 221 ? -24.709 23.195 -31.403 1.00 38.59 221 ARG A N 1
ATOM 1648 C CA . ARG A 1 221 ? -24.913 24.400 -32.231 1.00 38.59 221 ARG A CA 1
ATOM 1649 C C . ARG A 1 221 ? -26.314 25.035 -32.346 1.00 38.59 221 ARG A C 1
ATOM 1651 O O . ARG A 1 221 ? -27.294 24.354 -32.622 1.00 38.59 221 ARG A O 1
ATOM 1658 N N . SER A 1 222 ? -26.237 26.371 -32.475 1.00 39.22 222 SER A N 1
ATOM 1659 C CA . SER A 1 222 ? -27.098 27.312 -33.232 1.00 39.22 222 SER A CA 1
ATOM 1660 C C . SER A 1 222 ? -28.162 28.053 -32.414 1.00 39.22 222 SER A C 1
ATOM 1662 O O . SER A 1 222 ? -28.888 27.434 -31.659 1.00 39.22 222 SER A O 1
ATOM 1664 N N . LEU A 1 223 ? -28.390 29.367 -32.545 1.00 41.16 223 LEU A N 1
ATOM 1665 C CA . LEU A 1 223 ? -28.039 30.352 -33.581 1.00 41.16 223 LEU A CA 1
ATOM 1666 C C . LEU A 1 223 ? -28.464 31.755 -33.085 1.00 41.16 223 LEU A C 1
ATOM 1668 O O . LEU A 1 223 ? -29.563 31.865 -32.550 1.00 41.16 223 LEU A O 1
ATOM 1672 N N . ARG A 1 224 ? -27.670 32.800 -33.379 1.00 36.97 224 ARG A N 1
ATOM 1673 C CA . ARG A 1 224 ? -28.053 34.115 -33.973 1.00 36.97 224 ARG A CA 1
ATOM 1674 C C . ARG A 1 224 ? -27.196 35.279 -33.452 1.00 36.97 224 ARG A C 1
ATOM 1676 O O . ARG A 1 224 ? -27.278 35.643 -32.287 1.00 36.97 224 ARG A O 1
ATOM 1683 N N . GLY A 1 225 ? -26.438 35.889 -34.371 1.00 39.19 225 GLY A N 1
ATOM 1684 C CA . GLY A 1 225 ? -25.997 37.291 -34.276 1.00 39.19 225 GLY A CA 1
ATOM 1685 C C . GLY A 1 225 ? -27.168 38.267 -34.504 1.00 39.19 225 GLY A C 1
ATOM 1686 O O . GLY A 1 225 ? -28.303 37.801 -34.663 1.00 39.19 225 GLY A O 1
ATOM 1687 N N . PRO A 1 226 ? -26.928 39.593 -34.575 1.00 53.94 226 PRO A N 1
ATOM 1688 C CA . PRO A 1 226 ? -26.165 40.155 -35.703 1.00 53.94 226 PRO A CA 1
ATOM 1689 C C . PRO A 1 226 ? -25.323 41.430 -35.418 1.00 53.94 226 PRO A C 1
ATOM 1691 O O . PRO A 1 226 ? -25.410 42.006 -34.342 1.00 53.94 226 PRO A O 1
ATOM 1694 N N . ALA A 1 227 ? -24.606 41.856 -36.476 1.00 42.78 227 ALA A N 1
ATOM 1695 C CA . ALA A 1 227 ? -24.187 43.222 -36.865 1.00 42.78 227 ALA A CA 1
ATOM 1696 C C . ALA A 1 227 ? -23.192 43.969 -35.943 1.00 42.78 227 ALA A C 1
ATOM 1698 O O . ALA A 1 227 ? -23.486 44.252 -34.793 1.00 42.78 227 ALA A O 1
ATOM 1699 N N . ALA A 1 228 ? -21.934 44.153 -36.362 1.00 50.34 228 ALA A N 1
ATOM 1700 C CA . ALA A 1 228 ? -21.433 45.192 -37.282 1.00 50.34 228 ALA A CA 1
ATOM 1701 C C . ALA A 1 228 ? -21.401 46.590 -36.642 1.00 50.34 228 ALA A C 1
ATOM 1703 O O . ALA A 1 228 ? -22.457 47.175 -36.444 1.00 50.34 228 ALA A O 1
ATOM 1704 N N . ASP A 1 229 ? -20.199 47.113 -36.384 1.00 51.88 229 ASP A N 1
ATOM 1705 C CA . ASP A 1 229 ? -19.842 48.472 -36.803 1.00 51.88 229 ASP A CA 1
ATOM 1706 C C . ASP A 1 229 ? -18.314 48.632 -36.851 1.00 51.88 229 ASP A C 1
ATOM 1708 O O . ASP A 1 229 ? -17.580 48.120 -36.002 1.00 51.88 229 ASP A O 1
ATOM 1712 N N . GLU A 1 230 ? -17.864 49.275 -37.921 1.00 54.31 230 GLU A N 1
ATOM 1713 C CA . GLU A 1 230 ? -16.492 49.665 -38.232 1.00 54.31 230 GLU A CA 1
ATOM 1714 C C . GLU A 1 230 ? -16.046 50.858 -37.368 1.00 54.31 230 GLU A C 1
ATOM 1716 O O . GLU A 1 230 ? -16.882 51.610 -36.881 1.00 54.31 230 GLU A O 1
ATOM 1721 N N . GLY A 1 231 ? -14.735 51.126 -37.264 1.00 53.38 231 GLY A N 1
ATOM 1722 C CA . GLY A 1 231 ? -14.300 52.502 -36.984 1.00 53.38 231 GLY A CA 1
ATOM 1723 C C . GLY A 1 231 ? -13.004 52.709 -36.202 1.00 53.38 231 GLY A C 1
ATOM 1724 O O . GLY A 1 231 ? -13.041 52.875 -34.992 1.00 53.38 231 GLY A O 1
ATOM 1725 N N . VAL A 1 232 ? -11.890 52.801 -36.936 1.00 56.94 232 VAL A N 1
ATOM 1726 C CA . VAL A 1 232 ? -10.943 53.941 -36.920 1.00 56.94 232 VAL A CA 1
ATOM 1727 C C . VAL A 1 232 ? -10.398 54.440 -35.562 1.00 56.94 232 VAL A C 1
ATOM 1729 O O . VAL A 1 232 ? -11.072 55.178 -34.849 1.00 56.94 232 VAL A O 1
ATOM 1732 N N . CYS A 1 233 ? -9.123 54.126 -35.287 1.00 51.94 233 CYS A N 1
ATOM 1733 C CA . CYS A 1 233 ? -7.978 55.046 -35.079 1.00 51.94 233 CYS A CA 1
ATOM 1734 C C . CYS A 1 233 ? -6.787 54.278 -34.487 1.00 51.94 233 CYS A C 1
ATOM 1736 O O . CYS A 1 233 ? -6.963 53.645 -33.424 1.00 51.94 233 CYS A O 1
#

Secondary structure (DSSP, 8-state):
--------------------------------------PPPP---HHHHHHHHHHHHHH-TTT-PPPTT--TTSPPPHHHH-SS-TT-S-HHHHHHHHHHHHHHHHHH-SEEEEE-SSHHHHHHHHHHHTTT-SSPPEEEE--SSSTTHHHHHHHHHHHHTTTS---SSTT-PPSSEEEETTEEE-S-HHHHHHTTHHHHHHHHHHS--S-----------------------

pLDDT: mean 76.02, std 20.04, range [30.89, 97.38]

Organism: NCBI:txid1353952